Protein AF-A0A9N8K208-F1 (afdb_monomer)

Sequence (323 aa):
LNQRKMDQNTSLLEAIILPQARSLRPGKGKVTLSPGNTSQVGHSHDIFIVTLADGSKIIARQICFLDSLAGFLVELWSIPGLGCVGAETPNVPYSKWLQDMLDRAIKRCITGTGKWGTTRDYLVMRSMIGYYAYDYDYIAEYGIAHGDLHANNIMVNDLLQLTGYVSNCIPPHTFIKHRKFITTDTQDSTVVVDWDWAFEAPLPAIVQFPWFIADVPGWHNDGTSPGDSFRENRDYLVQTLRIAEMSKTGSDKLSILLASARERQIFQSAINFRDIHKEFVAGDQRFQVARKEDMRPELEAFLVKHPDLRDACEVKLIMASMQ

Solvent-accessible surface area (backbone atoms only — not comparable to full-atom values): 18473 Å² total; per-residue (Å²): 110,69,66,62,54,50,54,51,50,49,56,52,48,50,69,59,45,53,64,52,52,48,68,76,46,82,57,96,41,73,68,43,80,41,82,41,90,69,63,75,71,96,76,53,72,91,50,34,35,31,32,35,30,86,68,53,76,45,49,49,54,56,49,44,24,42,47,30,45,19,50,48,49,49,53,47,60,64,39,69,46,77,38,59,93,90,47,80,58,78,69,54,33,44,41,57,53,52,46,55,53,37,52,52,48,33,50,27,30,63,73,70,70,44,86,53,68,51,48,65,57,38,45,39,53,53,72,45,36,61,78,73,17,65,96,42,42,85,49,64,50,42,11,46,26,52,71,58,58,36,67,90,33,51,43,52,41,102,66,37,31,50,72,50,46,64,68,88,68,58,62,84,85,79,59,83,82,63,91,82,60,71,80,89,83,54,102,73,67,13,30,50,51,72,50,85,51,46,45,73,42,29,43,81,74,48,42,53,67,49,61,70,50,45,76,44,64,55,63,84,55,85,95,63,59,96,87,68,74,38,60,68,60,45,59,48,34,32,52,46,22,29,54,45,30,36,77,74,71,73,45,52,63,67,28,55,45,40,70,62,15,63,66,49,46,45,56,60,41,30,75,77,35,46,49,20,22,51,41,43,69,72,65,37,66,65,54,60,54,49,63,73,52,85,57,62,64,53,51,49,61,49,32,72,78,39,61,89,52,60,81,36,66,55,51,52,52,52,60,61,75,72,112

Struc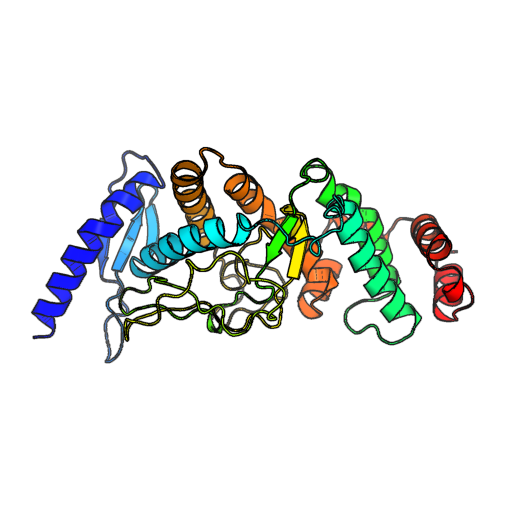ture (mmCIF, N/CA/C/O backbone):
data_AF-A0A9N8K208-F1
#
_entry.id   AF-A0A9N8K208-F1
#
loop_
_atom_site.group_PDB
_atom_site.id
_atom_site.type_symbol
_atom_site.label_atom_id
_atom_site.label_alt_id
_atom_site.label_comp_id
_atom_site.label_asym_id
_atom_site.label_entity_id
_atom_site.label_seq_id
_atom_site.pdbx_PDB_ins_code
_atom_site.Cartn_x
_atom_site.Cartn_y
_atom_site.Cartn_z
_atom_site.occupancy
_atom_site.B_iso_or_equiv
_atom_site.auth_seq_id
_atom_site.auth_comp_id
_atom_site.auth_asym_id
_atom_site.auth_atom_id
_atom_site.pdbx_PDB_model_num
ATOM 1 N N . LEU A 1 1 ? -38.326 -15.871 24.261 1.00 45.31 1 LEU A N 1
ATOM 2 C CA . LEU A 1 1 ? -36.850 -15.937 24.383 1.00 45.31 1 LEU A CA 1
ATOM 3 C C . LEU A 1 1 ? -36.148 -14.981 23.417 1.00 45.31 1 LEU A C 1
ATOM 5 O O . LEU A 1 1 ? -35.340 -14.199 23.892 1.00 45.31 1 LEU A O 1
ATOM 9 N N . ASN A 1 2 ? -36.488 -14.979 22.121 1.00 42.22 2 ASN A N 1
ATOM 10 C CA . ASN A 1 2 ? -35.841 -14.109 21.122 1.00 42.22 2 ASN A CA 1
ATOM 11 C C . ASN A 1 2 ? -35.972 -12.605 21.420 1.00 42.22 2 ASN A C 1
ATOM 13 O O . ASN A 1 2 ? -34.966 -11.915 21.373 1.00 42.22 2 ASN A O 1
ATOM 17 N N . GLN A 1 3 ? -37.148 -12.124 21.848 1.00 43.62 3 GLN A N 1
ATOM 18 C CA . GLN A 1 3 ? -37.344 -10.711 22.220 1.00 43.62 3 GLN A CA 1
ATOM 19 C C . GLN A 1 3 ? -36.413 -10.263 23.364 1.00 43.62 3 GLN A C 1
ATOM 21 O O . GLN A 1 3 ? -35.704 -9.279 23.235 1.00 43.62 3 GLN A O 1
ATOM 26 N N . ARG A 1 4 ? -36.322 -11.053 24.448 1.00 46.88 4 ARG A N 1
ATOM 27 C CA . ARG A 1 4 ? -35.423 -10.761 25.583 1.00 46.88 4 ARG A CA 1
ATOM 28 C C . ARG A 1 4 ? -33.945 -10.761 25.187 1.00 46.88 4 ARG A C 1
ATOM 30 O O . ARG A 1 4 ? -33.184 -9.976 25.737 1.00 46.88 4 ARG A O 1
ATOM 37 N N . LYS A 1 5 ? -33.542 -11.645 24.265 1.00 50.75 5 LYS A N 1
ATOM 38 C CA . LYS A 1 5 ? -32.164 -11.717 23.755 1.00 50.75 5 LYS A CA 1
ATOM 39 C C . LYS A 1 5 ? -31.841 -10.494 22.879 1.00 50.75 5 LYS A C 1
ATOM 41 O O . LYS A 1 5 ? -30.754 -9.941 22.984 1.00 50.75 5 LYS A O 1
ATOM 46 N N . MET A 1 6 ? -32.816 -10.035 22.092 1.00 49.72 6 MET A N 1
ATOM 47 C CA . MET A 1 6 ? -32.740 -8.822 21.271 1.00 49.72 6 MET A CA 1
ATOM 48 C C . MET A 1 6 ? -32.658 -7.552 22.137 1.00 49.72 6 MET A C 1
ATOM 50 O O . MET A 1 6 ? -31.786 -6.715 21.919 1.00 49.72 6 MET A O 1
ATOM 54 N N . ASP A 1 7 ? -33.487 -7.441 23.180 1.00 55.00 7 ASP A N 1
ATOM 55 C CA . ASP A 1 7 ? -33.487 -6.301 24.111 1.00 55.00 7 ASP A CA 1
ATOM 56 C C . ASP A 1 7 ? -32.173 -6.211 24.912 1.00 55.00 7 ASP A C 1
ATOM 58 O O . ASP A 1 7 ? -31.614 -5.126 25.088 1.00 55.00 7 ASP A O 1
ATOM 62 N N . GLN A 1 8 ? -31.626 -7.354 25.347 1.00 59.81 8 GLN A N 1
ATOM 63 C CA . GLN A 1 8 ? -30.320 -7.420 26.017 1.00 59.81 8 GLN A CA 1
ATOM 64 C C . GLN A 1 8 ? -29.166 -7.025 25.088 1.00 59.81 8 GLN A C 1
ATOM 66 O O . GLN A 1 8 ? -28.314 -6.231 25.485 1.00 59.81 8 GLN A O 1
ATOM 71 N N . ASN A 1 9 ? -29.156 -7.523 23.848 1.00 57.44 9 ASN A N 1
ATOM 72 C CA . ASN A 1 9 ? -28.149 -7.146 22.855 1.00 57.44 9 ASN A CA 1
ATOM 73 C C . ASN A 1 9 ? -28.234 -5.659 22.497 1.00 57.44 9 ASN A C 1
ATOM 75 O O . ASN A 1 9 ? -27.200 -5.014 22.368 1.00 57.44 9 ASN A O 1
ATOM 79 N N . THR A 1 10 ? -29.443 -5.099 22.393 1.00 61.97 10 THR A N 1
ATOM 80 C CA . THR A 1 10 ? -29.658 -3.667 22.130 1.00 61.97 10 THR A CA 1
ATOM 81 C C . THR A 1 10 ? -29.091 -2.816 23.260 1.00 61.97 10 THR A C 1
ATOM 83 O O . THR A 1 10 ? -28.320 -1.897 23.004 1.00 61.97 10 THR A O 1
ATOM 86 N N . SER A 1 11 ? -29.397 -3.158 24.515 1.00 64.94 11 SER A N 1
ATOM 87 C CA . SER A 1 11 ? -28.885 -2.426 25.678 1.00 64.94 11 SER A CA 1
ATOM 88 C C . SER A 1 11 ? -27.358 -2.505 25.798 1.00 64.94 11 SER A C 1
ATOM 90 O O . SER A 1 11 ? -26.731 -1.521 26.191 1.00 64.94 11 SER A O 1
ATOM 92 N N . LEU A 1 12 ? -26.754 -3.649 25.456 1.00 64.88 12 LEU A N 1
ATOM 93 C CA . LEU A 1 12 ? -25.299 -3.819 25.436 1.00 64.88 12 LEU A CA 1
ATOM 94 C C . LEU A 1 12 ? -24.657 -3.003 24.301 1.00 64.88 12 LEU A C 1
ATOM 96 O O . LEU A 1 12 ? -23.679 -2.291 24.528 1.00 64.88 12 LEU A O 1
ATOM 100 N N . LEU A 1 13 ? -25.235 -3.067 23.097 1.00 62.16 13 LEU A N 1
ATOM 101 C CA . LEU A 1 13 ? -24.799 -2.302 21.929 1.00 62.16 13 LEU A CA 1
ATOM 102 C C . LEU A 1 13 ? -24.894 -0.795 22.191 1.00 62.16 13 LEU A C 1
ATOM 104 O O . LEU A 1 13 ? -23.943 -0.079 21.907 1.00 62.16 13 LEU A O 1
ATOM 108 N N . GLU A 1 14 ? -25.979 -0.299 22.788 1.00 67.00 14 GLU A N 1
ATOM 109 C CA . GLU A 1 14 ? -26.115 1.116 23.155 1.00 67.00 14 GLU A CA 1
ATOM 110 C C . GLU A 1 14 ? -25.043 1.572 24.150 1.00 67.00 14 GLU A C 1
ATOM 112 O O . GLU A 1 14 ? -24.461 2.645 23.971 1.00 67.00 14 GLU A O 1
ATOM 117 N N . ALA A 1 15 ? -24.759 0.759 25.173 1.00 67.44 15 ALA A N 1
ATOM 118 C CA . ALA A 1 15 ? -23.772 1.078 26.201 1.00 67.44 15 ALA A CA 1
ATOM 119 C C . ALA A 1 15 ? -22.336 1.144 25.655 1.00 67.44 15 ALA A C 1
ATOM 121 O O . ALA A 1 15 ? -21.544 1.955 26.132 1.00 67.44 15 ALA A O 1
ATOM 122 N N . ILE A 1 16 ? -22.010 0.321 24.654 1.00 64.12 16 ILE A N 1
ATOM 123 C CA . ILE A 1 16 ? -20.683 0.282 24.024 1.00 64.12 16 ILE A CA 1
ATOM 124 C C . ILE A 1 16 ? -20.573 1.354 22.931 1.00 64.12 16 ILE A C 1
ATOM 126 O O . ILE A 1 16 ? -19.649 2.164 22.937 1.00 64.12 16 ILE A O 1
ATOM 130 N N . ILE A 1 17 ? -21.552 1.409 22.026 1.00 64.94 17 ILE A N 1
ATOM 131 C CA . ILE A 1 17 ? -21.439 2.145 20.764 1.00 64.94 17 ILE A CA 1
ATOM 132 C C . ILE A 1 17 ? -21.743 3.631 20.917 1.00 64.94 17 ILE A C 1
ATOM 134 O O . ILE A 1 17 ? -21.087 4.451 20.279 1.00 64.94 17 ILE A O 1
ATOM 138 N N . LEU A 1 18 ? -22.725 4.028 21.735 1.00 67.69 18 LEU A N 1
ATOM 139 C CA . LEU A 1 18 ? -23.103 5.444 21.825 1.00 67.69 18 LEU A CA 1
ATOM 140 C C . LEU A 1 18 ? -21.986 6.338 22.391 1.00 67.69 18 LEU A C 1
ATOM 142 O O . LEU A 1 18 ? -21.808 7.436 21.857 1.00 67.69 18 LEU A O 1
ATOM 146 N N . PRO A 1 19 ? -21.219 5.936 23.425 1.00 67.69 19 PRO A N 1
ATOM 147 C CA . PRO A 1 19 ? -20.063 6.709 23.879 1.00 67.69 19 PRO A CA 1
ATOM 148 C C . PRO A 1 19 ? -18.989 6.872 22.796 1.00 67.69 19 PRO A C 1
ATOM 150 O O . PRO A 1 19 ? -18.476 7.974 22.612 1.00 67.69 19 PRO A O 1
ATOM 153 N N . GLN A 1 20 ? -18.703 5.807 22.044 1.00 63.84 20 GLN A N 1
ATOM 154 C CA . GLN A 1 20 ? -17.689 5.795 20.985 1.00 63.84 20 GLN A CA 1
ATOM 155 C C . GLN A 1 20 ? -18.124 6.645 19.788 1.00 63.84 20 GLN A C 1
ATOM 157 O O . GLN A 1 20 ? -17.429 7.580 19.399 1.00 63.84 20 GLN A O 1
ATOM 162 N N . ALA A 1 21 ? -19.341 6.421 19.284 1.00 60.72 21 ALA A N 1
ATOM 163 C CA . ALA A 1 21 ? -19.970 7.205 18.221 1.00 60.72 21 ALA A CA 1
ATOM 164 C C . ALA A 1 21 ? -19.977 8.718 18.520 1.00 60.72 21 ALA A C 1
ATOM 166 O O . ALA A 1 21 ? -19.820 9.536 17.613 1.00 60.72 21 ALA A O 1
ATOM 167 N N . ARG A 1 22 ? -20.108 9.106 19.798 1.00 65.19 22 ARG A N 1
ATOM 168 C CA . ARG A 1 22 ? -20.015 10.507 20.244 1.00 65.19 22 ARG A CA 1
ATOM 169 C C . ARG A 1 22 ? -18.587 11.057 20.251 1.00 65.19 22 ARG A C 1
ATOM 171 O O . ARG A 1 22 ? -18.432 12.259 20.053 1.00 65.19 22 ARG A O 1
ATOM 178 N N . S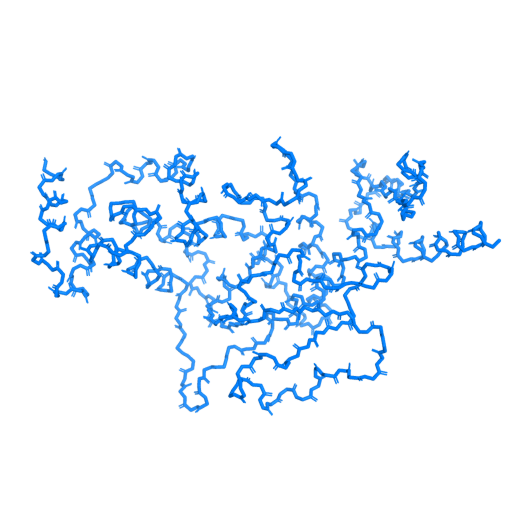ER A 1 23 ? -17.562 10.231 20.469 1.00 61.00 23 SER A N 1
ATOM 179 C CA . SER A 1 23 ? -16.166 10.692 20.466 1.00 61.00 23 SER A CA 1
ATOM 180 C C . SER A 1 23 ? -15.600 10.896 19.057 1.00 61.00 23 SER A C 1
ATOM 182 O O . SER A 1 23 ? -14.651 11.657 18.898 1.00 61.00 23 SER A O 1
ATOM 184 N N . LEU A 1 24 ? -16.165 10.240 18.036 1.00 52.94 24 LEU A N 1
ATOM 185 C CA . LEU A 1 24 ? -15.652 10.272 16.656 1.00 52.94 24 LEU A CA 1
ATOM 186 C C . LEU A 1 24 ? -15.948 11.566 15.897 1.00 52.94 24 LEU A C 1
ATOM 188 O O . LEU A 1 24 ? -15.130 12.000 15.092 1.00 52.94 24 LEU A O 1
ATOM 192 N N . ARG A 1 25 ? -17.108 12.188 16.132 1.00 56.50 25 ARG A N 1
ATOM 193 C CA . ARG A 1 25 ? -17.459 13.494 15.552 1.00 56.50 25 ARG A CA 1
ATOM 194 C C . ARG A 1 25 ? -18.109 14.369 16.621 1.00 56.50 25 ARG A C 1
ATOM 196 O O . ARG A 1 25 ? -19.336 14.358 16.744 1.00 56.50 25 ARG A O 1
ATOM 203 N N . PRO A 1 26 ? -17.318 15.114 17.417 1.00 52.06 26 PRO A N 1
ATOM 204 C CA . PRO A 1 26 ? -17.876 16.047 18.382 1.00 52.06 26 PRO A CA 1
ATOM 205 C C . PRO A 1 26 ? -18.699 17.103 17.636 1.00 52.06 26 PRO A C 1
ATOM 207 O O . PRO A 1 26 ? -18.193 17.851 16.803 1.00 52.06 26 PRO A O 1
ATOM 210 N N . GLY A 1 27 ? -19.996 17.147 17.921 1.00 56.12 27 GLY A N 1
ATOM 211 C CA . GLY A 1 27 ? -20.941 18.055 17.288 1.00 56.12 27 GLY A CA 1
ATOM 212 C C . GLY A 1 27 ? -22.168 18.25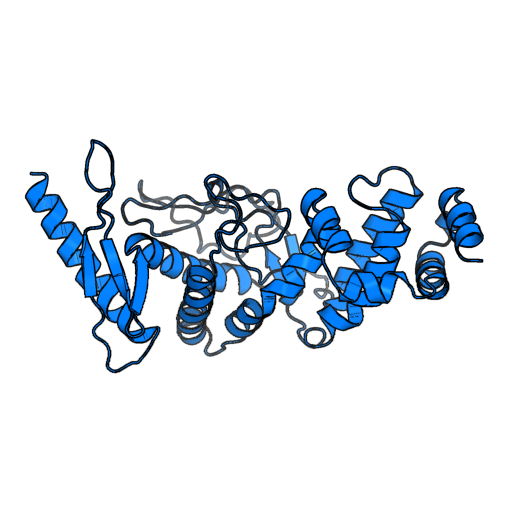6 18.168 1.00 56.12 27 GLY A C 1
ATOM 213 O O . GLY A 1 27 ? -22.403 17.507 19.112 1.00 56.12 27 GLY A O 1
ATOM 214 N N . LYS A 1 28 ? -22.970 19.281 17.863 1.00 54.03 28 LYS A N 1
ATOM 215 C CA . LYS A 1 28 ? -24.233 19.541 18.583 1.00 54.03 28 LYS A CA 1
ATOM 216 C C . LYS A 1 28 ? -25.364 18.581 18.177 1.00 54.03 28 LYS A C 1
ATOM 218 O O . LYS A 1 28 ? -26.438 18.630 18.771 1.00 54.03 28 LYS A O 1
ATOM 223 N N . GLY A 1 29 ? -25.141 17.749 17.156 1.00 57.75 29 GLY A N 1
ATOM 224 C CA . GLY A 1 29 ? -26.100 16.761 16.666 1.00 57.75 29 GLY A CA 1
ATOM 225 C C . GLY A 1 29 ? -26.261 15.570 17.612 1.00 57.75 29 GLY A C 1
ATOM 226 O O . GLY A 1 29 ? -25.349 15.203 18.352 1.00 57.75 29 GLY A O 1
ATOM 227 N N . LYS A 1 30 ? -27.445 14.952 17.596 1.00 66.25 30 LYS A N 1
ATOM 228 C CA . LYS A 1 30 ? -27.759 13.797 18.442 1.00 66.25 30 LYS A CA 1
ATOM 229 C C . LYS A 1 30 ? -27.291 12.511 17.763 1.00 66.25 30 LYS A C 1
ATOM 231 O O . LYS A 1 30 ? -27.828 12.141 16.724 1.00 66.25 30 LYS A O 1
ATOM 236 N N . VAL A 1 31 ? -26.360 11.797 18.394 1.00 59.62 31 VAL A N 1
ATOM 237 C CA . VAL A 1 31 ? -26.037 10.417 18.006 1.00 59.62 31 VAL A CA 1
ATOM 238 C C . VAL A 1 31 ? -27.203 9.508 18.395 1.00 59.62 31 VAL A C 1
ATOM 240 O O . VAL A 1 31 ? -27.634 9.526 19.553 1.00 59.62 31 VAL A O 1
ATOM 243 N N . THR A 1 32 ? -27.728 8.741 17.441 1.00 68.50 32 THR A N 1
ATOM 244 C CA . THR A 1 32 ? -28.880 7.848 17.657 1.00 68.50 32 THR A CA 1
ATOM 245 C C . THR A 1 32 ? -28.599 6.444 17.144 1.00 68.50 32 THR A C 1
ATOM 247 O O . THR A 1 32 ? -27.917 6.285 16.137 1.00 68.50 32 THR A O 1
ATOM 250 N N . LEU A 1 33 ? -29.133 5.439 17.840 1.00 64.88 33 LEU A N 1
ATOM 251 C CA . LEU A 1 33 ? -29.154 4.044 17.411 1.00 64.88 33 LEU A CA 1
ATOM 252 C C . LEU A 1 33 ? -30.583 3.708 16.969 1.00 64.88 33 LEU A C 1
ATOM 254 O O . LEU A 1 33 ? -31.538 4.050 17.663 1.00 64.88 33 LEU A O 1
ATOM 258 N N . SER A 1 34 ? -30.744 3.073 15.812 1.00 65.44 34 SER A N 1
ATOM 259 C CA . SER A 1 34 ? -32.057 2.670 15.294 1.00 65.44 34 SER A CA 1
ATOM 260 C C . SER A 1 34 ? -31.985 1.296 14.625 1.00 65.44 34 SER A C 1
ATOM 262 O O . SER A 1 34 ? -30.945 0.971 14.056 1.00 65.44 34 SER A O 1
ATOM 264 N N . PRO A 1 35 ? -33.041 0.468 14.666 1.00 56.66 35 PRO A N 1
ATOM 265 C CA . PRO A 1 35 ? -33.072 -0.786 13.916 1.00 56.66 35 PRO A CA 1
ATOM 266 C C . PRO A 1 35 ? -32.992 -0.530 12.401 1.00 56.66 35 PRO A C 1
ATOM 268 O O . PRO A 1 35 ? -33.642 0.378 11.886 1.00 56.66 35 PRO A O 1
ATOM 271 N N . GLY A 1 36 ? -32.211 -1.330 11.677 1.00 52.09 36 GLY A N 1
ATOM 272 C CA . GLY A 1 36 ? -32.145 -1.325 10.216 1.00 52.09 36 GLY A CA 1
ATOM 273 C C . GLY A 1 36 ? -33.307 -2.099 9.580 1.00 52.09 36 GLY A C 1
ATOM 274 O O . GLY A 1 36 ? -33.757 -3.118 10.105 1.00 52.09 36 GLY A O 1
ATOM 275 N N . ASN A 1 37 ? -33.780 -1.635 8.420 1.00 45.44 37 ASN A N 1
ATOM 276 C CA . ASN A 1 37 ? -34.970 -2.170 7.736 1.00 45.44 37 ASN A CA 1
ATOM 277 C C . ASN A 1 37 ? -34.813 -3.596 7.158 1.00 45.44 37 ASN A C 1
ATOM 279 O O . ASN A 1 37 ? -35.793 -4.172 6.698 1.00 45.44 37 ASN A O 1
ATOM 283 N N . THR A 1 38 ? -33.618 -4.189 7.179 1.00 46.66 38 THR A N 1
ATOM 284 C CA . THR A 1 38 ? -33.341 -5.544 6.656 1.00 46.66 38 THR A CA 1
ATOM 285 C C . THR A 1 38 ? -33.571 -6.667 7.675 1.00 46.66 38 THR A C 1
ATOM 287 O O . THR A 1 38 ? -33.243 -7.818 7.404 1.00 46.66 38 THR A O 1
ATOM 290 N N . SER A 1 39 ? -34.168 -6.369 8.833 1.00 43.19 39 SER A N 1
ATOM 291 C CA . SER A 1 39 ? -34.509 -7.359 9.869 1.00 43.19 39 SER A CA 1
ATOM 292 C C . SER A 1 39 ? -35.680 -8.287 9.507 1.00 43.19 39 SER A C 1
ATOM 294 O O . SER A 1 39 ? -36.042 -9.162 10.295 1.00 43.19 39 SER A O 1
ATOM 296 N N . GLN A 1 40 ? -36.279 -8.143 8.321 1.00 38.75 40 GLN A N 1
ATOM 297 C CA . GLN A 1 40 ? -37.372 -9.006 7.889 1.00 38.75 40 GLN A CA 1
ATOM 298 C C . GLN A 1 40 ? -36.876 -10.133 6.979 1.00 38.75 40 GLN A C 1
ATOM 300 O O . GLN A 1 40 ? -36.454 -9.906 5.851 1.00 38.75 40 GLN A O 1
ATOM 305 N N . VAL A 1 41 ? -37.028 -11.350 7.516 1.00 36.09 41 VAL A N 1
ATOM 306 C CA . VAL A 1 41 ? -36.939 -12.695 6.916 1.00 36.09 41 VAL A CA 1
ATOM 307 C C . VAL A 1 41 ? -35.736 -13.504 7.424 1.00 36.09 41 VAL A C 1
ATOM 309 O O . VAL A 1 41 ? -34.653 -13.539 6.852 1.00 36.09 41 VAL A O 1
ATOM 312 N N . GLY A 1 42 ? -35.981 -14.216 8.526 1.00 36.97 42 GLY A N 1
ATOM 313 C CA . GLY A 1 42 ? -35.410 -15.536 8.814 1.00 36.97 42 GLY A CA 1
ATOM 314 C C . GLY A 1 42 ? -33.972 -15.629 9.324 1.00 36.97 42 GLY A C 1
ATOM 315 O O . GLY A 1 42 ? -33.723 -16.499 10.151 1.00 36.97 42 GLY A O 1
ATOM 316 N N . HIS A 1 43 ? -33.043 -14.769 8.893 1.00 36.47 43 HIS A N 1
ATOM 317 C CA . HIS A 1 43 ? -31.607 -14.960 9.182 1.00 36.47 43 HIS A CA 1
ATOM 318 C C . HIS A 1 43 ? -30.787 -13.673 9.394 1.00 36.47 43 HIS A C 1
ATOM 320 O O . HIS A 1 43 ? -29.559 -13.727 9.452 1.00 36.47 43 HIS A O 1
ATOM 326 N N . SER A 1 44 ? -31.422 -12.507 9.533 1.00 39.69 44 SER A N 1
ATOM 327 C CA . SER A 1 44 ? -30.684 -11.251 9.697 1.00 39.69 44 SER A CA 1
ATOM 328 C C . SER A 1 44 ? -30.349 -10.994 11.166 1.00 39.69 44 SER A C 1
ATOM 330 O O . SER A 1 44 ? -31.218 -10.675 11.973 1.00 39.69 44 SER A O 1
ATOM 332 N N . HIS A 1 45 ? -29.073 -11.163 11.506 1.00 45.50 45 HIS A N 1
ATOM 333 C CA . HIS A 1 45 ? -28.434 -10.592 12.687 1.00 45.50 45 HIS A CA 1
ATOM 334 C C . HIS A 1 45 ? -28.925 -9.154 12.912 1.00 45.50 45 HIS A C 1
ATOM 336 O O . HIS A 1 45 ? -28.899 -8.376 11.968 1.00 45.50 45 HIS A O 1
ATOM 342 N N . ASP A 1 46 ? -29.350 -8.791 14.127 1.00 51.38 46 ASP A N 1
ATOM 343 C CA . ASP A 1 46 ? -29.867 -7.451 14.442 1.00 51.38 46 ASP A CA 1
ATOM 344 C C . ASP A 1 46 ? -28.932 -6.340 13.918 1.00 51.38 46 ASP A C 1
ATOM 346 O O . ASP A 1 46 ? -27.863 -6.082 14.487 1.00 51.38 46 ASP A O 1
ATOM 350 N N . ILE A 1 47 ? -29.307 -5.716 12.797 1.00 55.78 47 ILE A N 1
ATOM 351 C CA . ILE A 1 47 ? -28.595 -4.587 12.198 1.00 55.78 47 ILE A CA 1
ATOM 352 C C . ILE A 1 47 ? -29.118 -3.341 12.892 1.00 55.78 47 ILE A C 1
ATOM 354 O O . ILE A 1 47 ? -30.282 -2.984 12.731 1.00 55.78 47 ILE A O 1
ATOM 358 N N . PHE A 1 48 ? -28.260 -2.664 13.644 1.00 57.38 48 PHE A N 1
ATOM 359 C CA . PHE A 1 48 ? -28.556 -1.334 14.160 1.00 57.38 48 PHE A CA 1
ATOM 360 C C . PHE A 1 48 ? -27.767 -0.300 13.368 1.00 57.38 48 PHE A C 1
ATOM 362 O O . PHE A 1 48 ? -26.585 -0.488 13.092 1.00 57.38 48 PHE A O 1
ATOM 369 N N . ILE A 1 49 ? -28.424 0.791 13.004 1.00 60.62 49 ILE A N 1
ATOM 370 C CA . ILE A 1 49 ? -27.847 1.942 12.327 1.00 60.62 49 ILE A CA 1
ATOM 371 C C . ILE A 1 49 ? -27.565 3.005 13.380 1.00 60.62 49 ILE A C 1
ATOM 373 O O . ILE A 1 49 ? -28.476 3.478 14.065 1.00 60.62 49 ILE A O 1
ATOM 377 N N . VAL A 1 50 ? -26.302 3.393 13.480 1.00 63.25 50 VAL A N 1
ATOM 378 C CA . VAL A 1 50 ? -25.838 4.544 14.243 1.00 63.25 50 VAL A CA 1
ATOM 379 C C . VAL A 1 50 ? -25.837 5.744 13.317 1.00 63.25 50 VAL A C 1
ATOM 381 O O . VAL A 1 50 ? -25.116 5.759 12.326 1.00 63.25 50 VAL A O 1
ATOM 384 N N . THR A 1 51 ? -26.629 6.757 13.643 1.00 69.00 51 THR A N 1
ATOM 385 C CA . THR A 1 51 ? -26.528 8.066 12.992 1.00 69.00 51 THR A CA 1
ATOM 386 C C . THR A 1 51 ? -25.566 8.928 13.803 1.00 69.00 51 THR A C 1
ATOM 388 O O . THR A 1 51 ? -25.812 9.153 14.990 1.00 69.00 51 THR A O 1
ATOM 391 N N . LEU A 1 52 ? -24.470 9.373 13.188 1.00 68.62 52 LEU A N 1
ATOM 392 C CA . LEU A 1 52 ? -23.457 10.237 13.798 1.00 68.62 52 LEU A CA 1
ATOM 393 C C . LEU A 1 52 ? -23.937 11.698 13.866 1.00 68.62 52 LEU A C 1
ATOM 395 O O . LEU A 1 52 ? -24.962 12.070 13.294 1.00 68.62 52 LEU A O 1
ATOM 399 N N . ALA A 1 53 ? -23.200 12.546 14.590 1.00 66.56 53 ALA A N 1
ATOM 400 C CA . ALA A 1 53 ? -23.600 13.931 14.872 1.00 66.56 53 ALA A CA 1
ATOM 401 C C . ALA A 1 53 ? -23.718 14.832 13.625 1.00 66.56 53 ALA A C 1
ATOM 403 O O . ALA A 1 53 ? -24.345 15.888 13.693 1.00 66.56 53 ALA A O 1
ATOM 404 N N . ASP A 1 54 ? -23.129 14.426 12.504 1.00 64.44 54 ASP A N 1
ATOM 405 C CA . ASP A 1 54 ? -23.189 15.105 11.207 1.00 64.44 54 ASP A CA 1
ATOM 406 C C . ASP A 1 54 ? -24.234 14.506 10.246 1.00 64.44 54 ASP A C 1
ATOM 408 O O . ASP A 1 54 ? -24.365 14.969 9.116 1.00 64.44 54 ASP A O 1
ATOM 412 N N . GLY A 1 55 ? -24.982 13.489 10.687 1.00 63.16 55 GLY A N 1
ATOM 413 C CA . GLY A 1 55 ? -26.008 12.811 9.897 1.00 63.16 55 GLY A CA 1
ATOM 414 C C . GLY A 1 55 ? -25.527 11.602 9.088 1.00 63.16 55 GLY A C 1
ATOM 415 O O . GLY A 1 55 ? -26.371 10.929 8.494 1.00 63.16 55 GLY A O 1
ATOM 416 N N . SER A 1 56 ? -24.225 11.288 9.084 1.00 66.44 56 SER A N 1
ATOM 417 C CA . SER A 1 56 ? -23.705 10.049 8.479 1.00 66.44 56 SER A CA 1
ATOM 418 C C . SER A 1 56 ? -24.190 8.807 9.241 1.00 66.44 56 SER A C 1
ATOM 420 O O . SER A 1 56 ? -24.564 8.893 10.416 1.00 66.44 56 SER A O 1
ATOM 422 N N . LYS A 1 57 ? -24.256 7.652 8.566 1.00 65.31 57 LYS A N 1
ATOM 423 C CA . LYS A 1 57 ? -24.874 6.426 9.096 1.00 65.31 57 LYS A CA 1
ATOM 424 C C . LYS A 1 57 ? -23.923 5.245 8.984 1.00 65.31 57 LYS A C 1
ATOM 426 O O . LYS A 1 57 ? -23.544 4.876 7.885 1.00 65.31 57 LYS A O 1
ATOM 431 N N . ILE A 1 58 ? -23.641 4.587 10.103 1.00 63.81 58 ILE A N 1
ATOM 432 C CA . ILE A 1 58 ? -22.792 3.392 10.157 1.00 63.81 58 ILE A CA 1
ATOM 433 C C . ILE A 1 58 ? -23.508 2.258 10.885 1.00 63.81 58 ILE A C 1
ATOM 435 O O . ILE A 1 58 ? -24.326 2.493 11.776 1.00 63.81 58 ILE A O 1
ATOM 439 N N . ILE A 1 59 ? -23.232 1.009 10.518 1.00 67.56 59 ILE A N 1
ATOM 440 C CA . ILE A 1 59 ? -23.834 -0.134 11.204 1.00 67.56 59 ILE A CA 1
ATOM 441 C C . ILE A 1 59 ? -23.098 -0.360 12.531 1.00 67.56 59 ILE A C 1
ATOM 443 O O . ILE A 1 59 ? -21.887 -0.532 12.572 1.00 67.56 59 ILE A O 1
ATOM 447 N N . ALA A 1 60 ? -23.846 -0.423 13.627 1.00 62.97 60 ALA A N 1
ATOM 448 C CA . ALA A 1 60 ? -23.387 -0.688 14.991 1.00 62.97 60 ALA A CA 1
ATOM 449 C C . ALA A 1 60 ? -22.362 -1.826 15.107 1.00 62.97 60 ALA A C 1
ATOM 451 O O . ALA A 1 60 ? -21.333 -1.693 15.758 1.00 62.97 60 ALA A O 1
ATOM 452 N N . 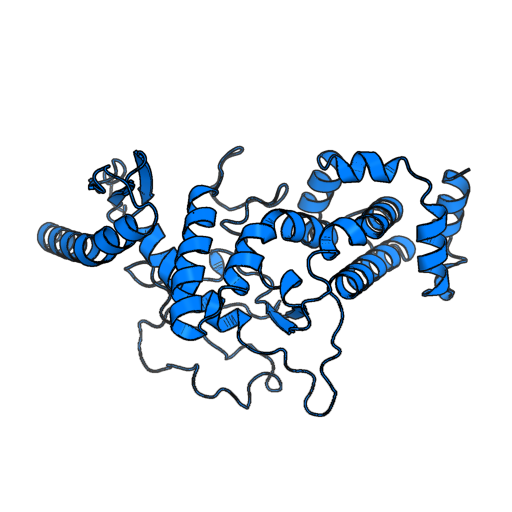ARG A 1 61 ? -22.623 -2.949 14.436 1.00 66.06 61 ARG A N 1
ATOM 453 C CA . ARG A 1 61 ? -21.718 -4.102 14.458 1.00 66.06 61 ARG A CA 1
ATOM 454 C C . ARG A 1 61 ? -20.420 -3.857 13.673 1.00 66.06 61 ARG A C 1
ATOM 456 O O . ARG A 1 61 ? -19.395 -4.431 14.019 1.00 66.06 61 ARG A O 1
ATOM 463 N N . GLN A 1 62 ? -20.438 -2.984 12.660 1.00 71.06 62 GLN A N 1
ATOM 464 C CA . GLN A 1 62 ? -19.217 -2.560 11.961 1.00 71.06 62 GLN A CA 1
ATOM 465 C C . GLN A 1 62 ? -18.320 -1.720 12.877 1.00 71.06 62 GLN A C 1
ATOM 467 O O . GLN A 1 62 ? -17.106 -1.851 12.798 1.00 71.06 62 GLN A O 1
ATOM 472 N N . ILE A 1 63 ? -18.898 -0.915 13.776 1.00 75.88 63 ILE A N 1
ATOM 473 C CA . ILE A 1 63 ? -18.136 -0.157 14.782 1.00 75.88 63 ILE A CA 1
ATOM 474 C C . ILE A 1 63 ? -17.359 -1.100 15.703 1.00 75.88 63 ILE A C 1
ATOM 476 O O . ILE A 1 63 ? -16.141 -0.978 15.805 1.00 75.88 63 ILE A O 1
ATOM 480 N N . CYS A 1 64 ? -18.036 -2.076 16.319 1.00 76.12 64 CYS A N 1
ATOM 481 C CA . CYS A 1 64 ? -17.381 -3.018 17.232 1.00 76.12 64 CYS A CA 1
ATOM 482 C C . CYS A 1 64 ? -16.220 -3.758 16.555 1.00 76.12 64 CYS A C 1
ATOM 484 O O . CYS A 1 64 ? -15.155 -3.933 17.153 1.00 76.12 64 CYS A O 1
ATOM 486 N N . PHE A 1 65 ? -16.412 -4.138 15.291 1.00 82.25 65 PHE A N 1
ATOM 487 C CA . PHE A 1 65 ? -15.363 -4.733 14.482 1.00 82.25 65 PHE A CA 1
ATOM 488 C C . PHE A 1 65 ? -14.185 -3.779 14.265 1.00 82.25 65 PHE A C 1
ATOM 490 O O . PHE A 1 65 ? -13.060 -4.120 14.627 1.00 82.25 65 PHE A O 1
ATOM 497 N N . LEU A 1 66 ? -14.431 -2.581 13.725 1.00 87.44 66 LEU A N 1
ATOM 498 C CA . LEU A 1 66 ? -13.380 -1.606 13.417 1.00 87.44 66 LEU A CA 1
ATOM 499 C C . LEU A 1 66 ? -12.593 -1.181 14.662 1.00 87.44 66 LEU A C 1
ATOM 501 O O . LEU A 1 66 ? -11.388 -0.966 14.562 1.00 87.44 66 LEU A O 1
ATOM 505 N N . ASP A 1 67 ? -13.230 -1.118 15.830 1.00 86.69 67 ASP A N 1
ATOM 506 C CA . ASP A 1 67 ? -12.543 -0.826 17.088 1.00 86.69 67 ASP A CA 1
ATOM 507 C C . ASP A 1 67 ? -11.571 -1.936 17.491 1.00 86.69 67 ASP A C 1
ATOM 509 O O . ASP A 1 67 ? -10.408 -1.678 17.807 1.00 86.69 67 ASP A O 1
ATOM 513 N N . SER A 1 68 ? -12.034 -3.188 17.458 1.00 85.00 68 SER A N 1
ATOM 514 C CA . SER A 1 68 ? -11.180 -4.338 17.772 1.00 85.00 68 SER A CA 1
ATOM 515 C C . SER A 1 68 ? -10.051 -4.510 16.749 1.00 85.00 68 SER A C 1
ATOM 517 O O . SER A 1 68 ? -8.907 -4.784 17.116 1.00 85.00 68 SER A O 1
ATOM 519 N N . LEU A 1 69 ? -10.344 -4.244 15.474 1.00 89.50 69 LEU A N 1
ATOM 520 C CA . LEU A 1 69 ? -9.372 -4.234 14.391 1.00 89.50 69 LEU A CA 1
ATOM 521 C C . LEU A 1 69 ? -8.322 -3.138 14.589 1.00 89.50 69 LEU A C 1
ATOM 523 O O . LEU A 1 69 ? -7.140 -3.397 14.396 1.00 89.50 69 LEU A O 1
ATOM 527 N N . ALA A 1 70 ? -8.721 -1.935 15.006 1.00 92.12 70 ALA A N 1
ATOM 528 C CA . ALA A 1 70 ? -7.791 -0.852 15.305 1.00 92.12 70 ALA A CA 1
ATOM 529 C C . ALA A 1 70 ? -6.782 -1.262 16.388 1.00 92.12 70 ALA A C 1
ATOM 531 O O . ALA A 1 70 ? -5.578 -1.084 16.202 1.00 92.12 70 ALA A O 1
ATOM 532 N N . GLY A 1 71 ? -7.257 -1.866 17.483 1.00 89.38 71 GLY A N 1
ATOM 533 C CA . GLY A 1 71 ? -6.389 -2.387 18.543 1.00 89.38 71 GLY A CA 1
ATOM 534 C C . GLY A 1 71 ? -5.396 -3.433 18.028 1.00 89.38 71 GLY A C 1
ATOM 535 O O . GLY A 1 71 ? -4.201 -3.349 18.317 1.00 89.38 71 GLY A O 1
ATOM 536 N N . PHE A 1 72 ? -5.874 -4.365 17.200 1.00 88.56 72 PHE A N 1
ATOM 537 C CA . PHE A 1 72 ? -5.031 -5.370 16.555 1.00 88.56 72 PHE A CA 1
ATOM 538 C C . PHE A 1 72 ? -3.983 -4.765 15.614 1.00 88.56 72 PHE A C 1
ATOM 540 O O . PHE A 1 72 ? -2.823 -5.158 15.665 1.00 88.56 72 PHE A O 1
ATOM 547 N N . LEU A 1 73 ? -4.351 -3.798 14.773 1.00 92.69 73 LEU A N 1
ATOM 548 C CA . LEU A 1 73 ? -3.421 -3.181 13.823 1.00 92.69 73 LEU A CA 1
ATOM 549 C C . LEU A 1 73 ? -2.323 -2.381 14.533 1.00 92.69 73 LEU A C 1
ATOM 551 O O . LEU A 1 73 ? -1.164 -2.455 14.129 1.00 92.69 73 LEU A O 1
ATOM 555 N N . VAL A 1 74 ? -2.654 -1.679 15.627 1.00 91.56 74 VAL A N 1
ATOM 556 C CA . VAL A 1 74 ? -1.641 -1.038 16.486 1.00 91.56 74 VAL A CA 1
ATOM 557 C C . VAL A 1 74 ? -0.674 -2.082 17.029 1.00 91.56 74 VAL A C 1
ATOM 559 O O . VAL A 1 74 ? 0.530 -1.843 17.055 1.00 91.56 74 VAL A O 1
ATOM 562 N N . GLU A 1 75 ? -1.173 -3.241 17.458 1.00 88.12 75 GLU A N 1
ATOM 563 C CA . GLU A 1 75 ? -0.326 -4.343 17.911 1.00 88.12 75 GLU A CA 1
ATOM 564 C C . GLU A 1 75 ? 0.581 -4.876 16.820 1.00 88.12 75 GLU A C 1
ATOM 566 O O . GLU A 1 75 ? 1.793 -4.913 17.022 1.00 88.12 75 GLU A O 1
ATOM 571 N N . LEU A 1 76 ? 0.005 -5.228 15.675 1.00 88.31 76 LEU A N 1
ATOM 572 C CA . LEU A 1 76 ? 0.722 -5.797 14.547 1.00 88.31 76 LEU A CA 1
ATOM 573 C C . LEU A 1 76 ? 1.849 -4.872 14.072 1.00 88.31 76 LEU A C 1
ATOM 575 O O . LEU A 1 76 ? 3.001 -5.288 13.982 1.00 88.31 76 LEU A O 1
ATOM 579 N N . TRP A 1 77 ? 1.537 -3.602 13.817 1.00 91.38 77 TRP A N 1
ATOM 580 C CA . TRP A 1 77 ? 2.503 -2.650 13.265 1.00 91.38 77 TRP A CA 1
ATOM 581 C C . TRP A 1 77 ? 3.493 -2.097 14.293 1.00 91.38 77 TRP A C 1
ATOM 583 O O . TRP A 1 77 ? 4.483 -1.482 13.905 1.00 91.38 77 TRP A O 1
ATOM 593 N N . SER A 1 78 ? 3.263 -2.330 15.590 1.00 87.81 78 SER A N 1
ATOM 594 C CA . SER A 1 78 ? 4.239 -2.017 16.643 1.00 87.81 78 SER A CA 1
ATOM 595 C C . SER A 1 78 ? 5.247 -3.143 16.880 1.00 87.81 78 SER A C 1
ATOM 597 O O . SER A 1 78 ? 6.175 -2.958 17.668 1.00 87.81 78 SER A O 1
ATOM 599 N N . ILE A 1 79 ? 5.079 -4.313 16.248 1.00 83.75 79 ILE A N 1
ATOM 600 C CA . ILE A 1 79 ? 6.076 -5.386 16.313 1.00 83.75 79 ILE A CA 1
ATOM 601 C C . ILE A 1 79 ? 7.292 -4.930 15.495 1.00 83.75 79 ILE A C 1
ATOM 603 O O . ILE A 1 79 ? 7.165 -4.750 14.280 1.00 83.75 79 ILE A O 1
ATOM 607 N N . PRO A 1 80 ? 8.466 -4.734 16.124 1.00 75.88 80 PRO A N 1
ATOM 608 C CA . PRO A 1 80 ? 9.662 -4.355 15.388 1.00 75.88 80 PRO A CA 1
ATOM 609 C C . PRO A 1 80 ? 10.042 -5.474 14.415 1.00 75.88 80 PRO A C 1
ATOM 611 O O . PRO A 1 80 ? 9.975 -6.653 14.772 1.00 75.88 80 PRO A O 1
ATOM 614 N N . GLY A 1 81 ? 10.453 -5.104 13.199 1.00 64.31 81 GLY A N 1
ATOM 615 C CA . GLY A 1 81 ? 10.964 -6.058 12.214 1.00 64.31 81 GLY A CA 1
ATOM 616 C C . GLY A 1 81 ? 12.114 -6.877 12.801 1.00 64.31 81 GLY A C 1
ATOM 617 O O . GLY A 1 81 ? 13.019 -6.333 13.444 1.00 64.31 81 GLY A O 1
ATOM 618 N N . LEU A 1 82 ? 12.071 -8.194 12.616 1.00 57.22 82 LEU A N 1
ATOM 619 C CA . LEU A 1 82 ? 13.102 -9.094 13.102 1.00 57.22 82 LEU A CA 1
ATOM 620 C C . LEU A 1 82 ? 14.221 -9.111 12.073 1.00 57.22 82 LEU A C 1
ATOM 622 O O . LEU A 1 82 ? 14.399 -10.078 11.335 1.00 57.22 82 LEU A O 1
ATOM 626 N N . GLY A 1 83 ? 15.042 -8.058 12.074 1.00 51.16 83 GLY A N 1
ATOM 627 C CA . GLY A 1 83 ? 16.380 -8.179 11.502 1.00 51.16 83 GLY A CA 1
ATOM 628 C C . GLY A 1 83 ? 16.985 -9.447 12.071 1.00 51.16 83 GLY A C 1
ATOM 629 O O . GLY A 1 83 ? 17.023 -9.606 13.295 1.00 51.16 83 GLY A O 1
ATOM 630 N N . CYS A 1 84 ? 17.313 -10.396 11.188 1.00 38.06 84 CYS A N 1
ATOM 631 C CA . CYS A 1 84 ? 17.806 -11.708 11.576 1.00 38.06 84 CYS A CA 1
ATOM 632 C C . CYS A 1 84 ? 18.792 -11.535 12.729 1.00 38.06 84 CYS A C 1
ATOM 634 O O . CYS A 1 84 ? 19.757 -10.787 12.594 1.00 38.06 84 CYS A O 1
ATOM 636 N N . VAL A 1 85 ? 18.498 -12.162 13.871 1.00 36.25 85 VAL A N 1
ATOM 637 C CA . VAL A 1 85 ? 19.242 -12.011 15.127 1.00 36.25 85 VAL A CA 1
ATOM 638 C C . VAL A 1 85 ? 20.751 -11.996 14.847 1.00 36.25 85 VAL A C 1
ATOM 640 O O . VAL A 1 85 ? 21.322 -13.026 14.500 1.00 36.25 85 VAL A O 1
ATOM 643 N N . GLY A 1 86 ? 21.379 -10.821 14.974 1.00 41.03 86 GLY A N 1
ATOM 644 C CA . GLY A 1 86 ? 22.815 -10.613 14.736 1.00 41.03 86 GLY A CA 1
ATOM 645 C C . GLY A 1 86 ? 23.188 -9.741 13.529 1.00 41.03 86 GLY A C 1
ATOM 646 O O . GLY A 1 86 ? 24.347 -9.349 13.431 1.00 41.03 86 GLY A O 1
ATOM 647 N N . ALA A 1 87 ? 22.245 -9.391 12.653 1.00 43.16 87 ALA A N 1
ATOM 648 C CA . ALA A 1 87 ? 22.426 -8.375 11.620 1.00 43.16 87 ALA A CA 1
ATOM 649 C C . ALA A 1 87 ? 21.663 -7.108 12.023 1.00 43.16 87 ALA A C 1
ATOM 651 O O . ALA A 1 87 ? 20.499 -7.188 12.418 1.00 43.16 87 ALA A O 1
ATOM 652 N N . GLU A 1 88 ? 22.309 -5.942 11.944 1.00 49.50 88 GLU A N 1
ATOM 653 C CA . GLU A 1 88 ? 21.611 -4.655 11.996 1.00 49.50 88 GLU A CA 1
ATOM 654 C C . GLU A 1 88 ? 20.442 -4.730 11.005 1.00 49.50 88 GLU A C 1
ATOM 656 O O . GLU A 1 88 ? 20.669 -5.010 9.827 1.00 49.50 88 GLU A O 1
ATOM 661 N N . THR A 1 89 ? 19.194 -4.561 11.468 1.00 52.97 89 THR A N 1
ATOM 662 C CA . THR A 1 89 ? 18.048 -4.398 10.560 1.00 52.97 89 THR A CA 1
ATOM 663 C C . THR A 1 89 ? 18.446 -3.317 9.571 1.00 52.97 89 THR A C 1
ATOM 665 O O . THR A 1 89 ? 18.695 -2.190 10.018 1.00 52.97 89 THR A O 1
ATOM 668 N N . PRO A 1 90 ? 18.568 -3.621 8.270 1.00 58.16 90 PRO A N 1
ATOM 669 C CA . PRO A 1 90 ? 18.947 -2.599 7.327 1.00 58.16 90 PRO A CA 1
ATOM 670 C C . PRO A 1 90 ? 17.838 -1.552 7.367 1.00 58.16 90 PRO A C 1
ATOM 672 O O . PRO A 1 90 ? 16.676 -1.842 7.089 1.00 58.16 90 PRO A O 1
ATOM 675 N N . ASN A 1 91 ? 18.209 -0.350 7.796 1.00 71.56 91 ASN A N 1
ATOM 676 C CA . ASN A 1 91 ? 17.356 0.823 7.783 1.00 71.56 91 ASN A CA 1
ATOM 677 C C . ASN A 1 91 ? 17.186 1.234 6.315 1.00 71.56 91 ASN A C 1
ATOM 679 O O . ASN A 1 91 ? 17.908 2.093 5.808 1.00 71.56 91 ASN A O 1
ATOM 683 N N . VAL A 1 92 ? 16.353 0.485 5.589 1.00 86.44 92 VAL A N 1
ATOM 684 C CA . VAL A 1 92 ? 16.104 0.693 4.164 1.00 86.44 92 VAL A CA 1
ATOM 685 C C . VAL A 1 92 ? 15.027 1.768 4.038 1.00 86.44 92 VAL A C 1
ATOM 687 O O . VAL A 1 92 ? 13.904 1.532 4.484 1.00 86.44 92 VAL A O 1
ATOM 690 N N . PRO A 1 93 ? 15.322 2.917 3.405 1.00 93.25 93 PRO A N 1
ATOM 691 C CA . PRO A 1 93 ? 14.307 3.925 3.131 1.00 93.25 93 PRO A CA 1
ATOM 692 C C . PRO A 1 93 ? 13.160 3.350 2.297 1.00 93.25 93 PRO A C 1
ATOM 694 O O . PRO A 1 93 ? 13.352 2.440 1.481 1.00 93.25 93 PRO A O 1
ATOM 697 N N . TYR A 1 94 ? 11.964 3.908 2.456 1.00 96.00 94 TYR A N 1
ATOM 698 C CA . TYR A 1 94 ? 10.786 3.445 1.732 1.00 96.00 94 TYR A CA 1
ATOM 699 C C . TYR A 1 94 ? 10.961 3.535 0.205 1.00 96.00 94 TYR A C 1
ATOM 701 O O . TYR A 1 94 ? 10.610 2.594 -0.513 1.00 96.00 94 TYR A O 1
ATOM 709 N N . SER A 1 95 ? 11.603 4.592 -0.298 1.00 96.94 95 SER A N 1
ATOM 710 C CA . SER A 1 95 ? 11.967 4.747 -1.712 1.00 96.94 95 SER A CA 1
ATOM 711 C C . SER A 1 95 ? 12.837 3.603 -2.219 1.00 96.94 95 SER A C 1
ATOM 713 O O . SER A 1 95 ? 12.590 3.048 -3.291 1.00 96.94 95 SER A O 1
ATOM 715 N N . LYS A 1 96 ? 13.833 3.201 -1.427 1.00 95.81 96 LYS A N 1
ATOM 716 C CA . LYS A 1 96 ? 14.748 2.116 -1.768 1.00 95.81 96 LYS A CA 1
ATOM 717 C C . LYS A 1 96 ? 14.022 0.772 -1.808 1.00 95.81 96 LYS A C 1
ATOM 719 O O . LYS A 1 96 ? 14.261 -0.023 -2.718 1.00 95.81 96 LYS A O 1
ATOM 724 N N . TRP A 1 97 ? 13.101 0.542 -0.875 1.00 95.75 97 TRP A N 1
ATOM 725 C CA . TRP A 1 97 ? 12.257 -0.650 -0.870 1.00 95.75 97 TRP A CA 1
ATOM 726 C C . TRP A 1 97 ? 11.339 -0.715 -2.104 1.00 95.75 97 TRP A C 1
ATOM 728 O O . TRP A 1 97 ? 11.301 -1.746 -2.783 1.00 95.75 97 TRP A O 1
ATOM 738 N N . LEU A 1 98 ? 10.677 0.395 -2.464 1.00 97.56 98 LEU A N 1
ATOM 739 C CA . LEU A 1 98 ? 9.874 0.503 -3.691 1.00 97.56 98 LEU A CA 1
ATOM 740 C C . LEU A 1 98 ? 10.716 0.274 -4.950 1.00 97.56 98 LEU A C 1
ATOM 742 O O . LEU A 1 98 ? 10.298 -0.454 -5.853 1.00 97.56 98 LEU A O 1
ATOM 746 N N . GLN A 1 99 ? 11.920 0.847 -4.996 1.00 97.50 99 GLN A N 1
ATOM 747 C CA . GLN A 1 99 ? 12.851 0.650 -6.101 1.00 97.50 99 GLN A CA 1
ATOM 748 C C . GLN A 1 99 ? 13.197 -0.829 -6.265 1.00 97.50 99 GLN A C 1
ATOM 750 O O . GLN A 1 99 ? 13.137 -1.352 -7.372 1.00 97.50 99 GLN A O 1
ATOM 755 N N . ASP A 1 100 ? 13.509 -1.535 -5.177 1.00 96.12 100 ASP A N 1
ATOM 756 C CA . ASP A 1 100 ? 13.841 -2.955 -5.252 1.00 96.12 100 ASP A CA 1
ATOM 757 C C . ASP A 1 100 ? 12.630 -3.813 -5.673 1.00 96.12 100 ASP A C 1
ATOM 759 O O . ASP A 1 100 ? 12.805 -4.822 -6.361 1.00 96.12 100 ASP A O 1
ATOM 763 N N . MET A 1 101 ? 11.396 -3.427 -5.322 1.00 95.75 101 MET A N 1
ATOM 764 C CA . MET A 1 101 ? 10.185 -4.078 -5.842 1.00 95.75 101 MET A CA 1
ATOM 765 C C . MET A 1 101 ? 10.007 -3.882 -7.348 1.00 95.75 101 MET A C 1
ATOM 767 O O . MET A 1 101 ? 9.731 -4.849 -8.064 1.00 95.75 101 MET A O 1
ATOM 771 N N . LEU A 1 102 ? 10.166 -2.648 -7.823 1.00 97.81 102 LEU A N 1
ATOM 772 C CA . LEU A 1 102 ? 10.026 -2.304 -9.235 1.00 97.81 102 LEU A CA 1
ATOM 773 C C . LEU A 1 102 ? 11.148 -2.915 -10.072 1.00 97.81 102 LEU A C 1
ATOM 775 O O . LEU A 1 102 ? 10.865 -3.518 -11.102 1.00 97.81 102 LEU A O 1
ATOM 779 N N . ASP A 1 103 ? 12.392 -2.889 -9.592 1.00 97.62 103 ASP A N 1
ATOM 780 C CA . ASP A 1 103 ? 13.526 -3.543 -10.248 1.00 97.62 103 ASP A CA 1
ATOM 781 C C . ASP A 1 103 ? 13.263 -5.057 -10.416 1.00 97.62 103 ASP A C 1
ATOM 783 O O . ASP A 1 103 ? 13.532 -5.632 -11.475 1.00 97.62 103 ASP A O 1
ATOM 787 N N . ARG A 1 104 ? 12.653 -5.719 -9.415 1.00 96.25 104 ARG A N 1
ATOM 788 C CA . ARG A 1 104 ? 12.215 -7.124 -9.545 1.00 96.25 104 ARG A CA 1
ATOM 789 C C . ARG A 1 104 ? 11.138 -7.298 -10.619 1.00 96.25 104 ARG A C 1
ATOM 791 O O . ARG A 1 104 ? 11.179 -8.291 -11.346 1.00 96.25 104 ARG A O 1
ATOM 798 N N . ALA A 1 105 ? 10.181 -6.379 -10.723 1.00 96.50 105 ALA A N 1
ATOM 799 C CA . ALA A 1 105 ? 9.138 -6.427 -11.747 1.00 96.50 105 ALA A CA 1
ATOM 800 C C . ALA A 1 105 ? 9.710 -6.223 -13.162 1.00 96.50 105 ALA A C 1
ATOM 802 O O . ALA A 1 105 ? 9.440 -7.039 -14.044 1.00 96.50 105 ALA A O 1
ATOM 803 N N . ILE A 1 106 ? 10.584 -5.228 -13.344 1.00 97.31 106 ILE A N 1
ATOM 804 C CA . ILE A 1 106 ? 11.308 -4.947 -14.595 1.00 97.31 106 ILE A CA 1
ATOM 805 C C . ILE A 1 106 ? 12.116 -6.175 -15.026 1.00 97.31 106 ILE A C 1
ATOM 807 O O . ILE A 1 106 ? 11.994 -6.629 -16.164 1.00 97.31 106 ILE A O 1
ATOM 811 N N . LYS A 1 107 ? 12.886 -6.777 -14.108 1.00 96.69 107 LYS A N 1
ATOM 812 C CA . LYS A 1 107 ? 13.652 -7.999 -14.392 1.00 96.69 107 LYS A CA 1
ATOM 813 C C . LYS A 1 107 ? 12.749 -9.135 -14.877 1.00 96.69 107 LYS A C 1
ATOM 815 O O . LYS A 1 107 ? 13.075 -9.805 -15.859 1.00 96.69 107 LYS A O 1
ATOM 820 N N . ARG A 1 108 ? 11.602 -9.358 -14.226 1.00 95.38 108 ARG A N 1
ATOM 821 C CA . ARG A 1 108 ? 10.641 -10.377 -14.677 1.00 95.38 108 ARG A CA 1
ATOM 822 C C . ARG A 1 108 ? 10.145 -10.096 -16.095 1.00 95.38 108 ARG A C 1
ATOM 824 O O . ARG A 1 108 ? 10.132 -11.017 -16.902 1.00 95.38 108 ARG A O 1
ATOM 831 N N . CYS A 1 109 ? 9.800 -8.852 -16.425 1.00 94.88 109 CYS A N 1
ATOM 832 C CA . CYS A 1 109 ? 9.393 -8.479 -17.784 1.00 94.88 109 CYS A CA 1
ATOM 833 C C . CYS A 1 109 ? 10.493 -8.757 -18.819 1.00 94.88 109 CYS A C 1
ATOM 835 O O . CYS A 1 109 ? 10.235 -9.467 -19.785 1.00 94.88 109 CYS A O 1
ATOM 837 N N . ILE A 1 110 ? 11.729 -8.309 -18.572 1.00 95.00 110 ILE A N 1
ATOM 838 C CA . ILE A 1 110 ? 12.861 -8.501 -19.500 1.00 95.00 110 ILE A CA 1
ATOM 839 C C . ILE A 1 110 ? 13.163 -9.986 -19.744 1.00 95.00 110 ILE A C 1
ATOM 841 O O . ILE A 1 110 ? 13.479 -10.391 -20.859 1.00 95.00 110 ILE A O 1
ATOM 845 N N . THR A 1 111 ? 13.049 -10.808 -18.701 1.00 93.50 111 THR A N 1
ATOM 846 C CA . THR A 1 111 ? 13.264 -12.265 -18.772 1.00 93.50 111 THR A CA 1
ATOM 847 C C . THR A 1 111 ? 12.057 -13.050 -19.299 1.00 93.50 111 THR A C 1
ATOM 849 O O . THR A 1 111 ? 12.120 -14.275 -19.370 1.00 93.50 111 THR A O 1
ATOM 852 N N . GLY A 1 112 ? 10.948 -12.385 -19.646 1.00 90.19 112 GLY A N 1
ATOM 853 C CA . GLY A 1 112 ? 9.733 -13.038 -20.146 1.00 90.19 112 GLY A CA 1
ATOM 854 C C . GLY A 1 112 ? 8.896 -13.750 -19.075 1.00 90.19 112 GLY A C 1
ATOM 855 O O . GLY A 1 112 ? 8.004 -14.525 -19.403 1.00 90.19 112 GLY A O 1
ATOM 856 N N . THR A 1 113 ? 9.160 -13.496 -17.791 1.00 88.62 113 THR A N 1
ATOM 857 C CA . THR A 1 113 ? 8.410 -14.060 -16.650 1.00 88.62 113 THR A CA 1
ATOM 858 C C . THR A 1 113 ? 7.442 -13.062 -16.000 1.00 88.62 113 THR A C 1
ATOM 860 O O . THR A 1 113 ? 6.760 -13.387 -15.025 1.00 88.62 113 THR A O 1
ATOM 863 N N . GLY A 1 114 ? 7.370 -11.834 -16.522 1.00 83.69 114 GLY A N 1
ATOM 864 C CA . GLY A 1 114 ? 6.432 -10.799 -16.089 1.00 83.69 114 GLY A CA 1
ATOM 865 C C . GLY A 1 114 ? 4.990 -11.153 -16.457 1.00 83.69 114 GLY A C 1
ATOM 866 O O . GLY A 1 114 ? 4.729 -11.650 -17.548 1.00 83.69 114 GLY A O 1
ATOM 867 N N . LYS A 1 115 ? 4.046 -10.908 -15.538 1.00 81.44 115 LYS A N 1
ATOM 868 C CA . LYS A 1 115 ? 2.630 -11.297 -15.707 1.00 81.44 115 LYS A CA 1
ATOM 869 C C . LYS A 1 115 ? 1.632 -10.139 -15.706 1.00 81.44 115 LYS A C 1
ATOM 871 O O . LYS A 1 115 ? 0.478 -10.353 -16.070 1.00 81.44 115 LYS A O 1
ATOM 876 N N . TRP A 1 116 ? 2.022 -8.961 -15.225 1.00 88.94 116 TRP A N 1
ATOM 877 C CA . TRP A 1 116 ? 1.057 -7.929 -14.824 1.00 88.94 116 TRP A CA 1
ATOM 878 C C . TRP A 1 116 ? 1.166 -6.641 -15.641 1.00 88.94 116 TRP A C 1
ATOM 880 O O . TRP A 1 116 ? 0.134 -6.130 -16.066 1.00 88.94 116 TRP A O 1
ATOM 890 N N . GLY A 1 117 ? 2.387 -6.171 -15.898 1.00 92.00 117 GLY A N 1
ATOM 891 C CA . GLY A 1 117 ? 2.676 -4.959 -16.664 1.00 92.00 117 GLY A CA 1
ATOM 892 C C . GLY A 1 117 ? 3.794 -5.145 -17.684 1.00 92.00 117 GLY A C 1
ATOM 893 O O . GLY A 1 117 ? 4.349 -6.240 -17.827 1.00 92.00 117 GLY A O 1
ATOM 894 N N . THR A 1 118 ? 4.141 -4.063 -18.382 1.00 94.12 118 THR A N 1
ATOM 895 C CA . THR A 1 118 ? 5.274 -4.038 -19.317 1.00 94.12 118 THR A CA 1
ATOM 896 C C . THR A 1 118 ? 6.534 -3.467 -18.670 1.00 94.12 118 THR A C 1
ATOM 898 O O . THR A 1 118 ? 6.474 -2.739 -17.678 1.00 94.12 118 THR A O 1
ATOM 901 N N . THR A 1 119 ? 7.697 -3.742 -19.268 1.00 95.44 119 THR A N 1
ATOM 902 C CA . THR A 1 119 ? 8.972 -3.136 -18.855 1.00 95.44 119 THR A CA 1
ATOM 903 C C . THR A 1 119 ? 8.874 -1.606 -18.821 1.00 95.44 119 THR A C 1
ATOM 905 O O . THR A 1 119 ? 9.345 -0.976 -17.878 1.00 95.44 119 THR A O 1
ATOM 908 N N . ARG A 1 120 ? 8.207 -1.003 -19.817 1.00 95.00 120 ARG A N 1
ATOM 909 C CA . ARG A 1 120 ? 8.016 0.449 -19.899 1.00 95.00 120 ARG A CA 1
ATOM 910 C C . ARG A 1 120 ? 7.133 0.979 -18.773 1.00 95.00 120 ARG A C 1
ATOM 912 O O . ARG A 1 120 ? 7.486 1.997 -18.191 1.00 95.00 120 ARG A O 1
ATOM 919 N N . ASP A 1 121 ? 6.032 0.304 -18.447 1.00 96.56 121 ASP A N 1
ATOM 920 C CA . ASP A 1 121 ? 5.142 0.754 -17.367 1.00 96.56 121 ASP A CA 1
ATOM 921 C C . ASP A 1 121 ? 5.882 0.779 -16.027 1.00 96.56 121 ASP A C 1
ATOM 923 O O . ASP A 1 121 ? 5.797 1.757 -15.288 1.00 96.56 121 ASP A O 1
ATOM 927 N N . TYR A 1 122 ? 6.686 -0.247 -15.740 1.00 97.81 122 TYR A N 1
ATOM 928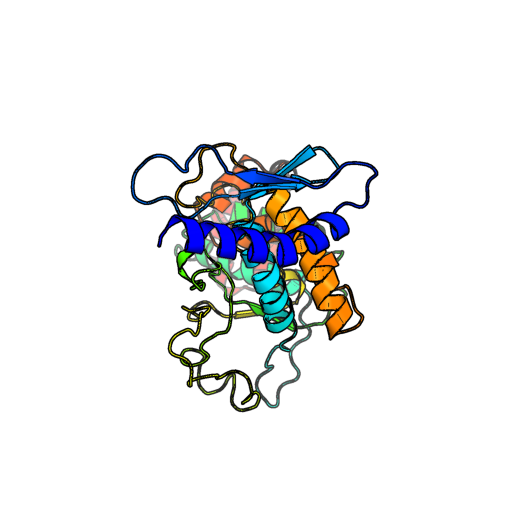 C CA . TYR A 1 122 ? 7.460 -0.284 -14.501 1.00 97.81 122 TYR A CA 1
ATOM 929 C C . TYR A 1 122 ? 8.612 0.725 -14.461 1.00 97.81 122 TYR A C 1
ATOM 931 O O . TYR A 1 122 ? 8.914 1.222 -13.381 1.00 97.81 122 TYR A O 1
ATOM 939 N N . LEU A 1 123 ? 9.222 1.077 -15.600 1.00 97.69 123 LEU A N 1
ATOM 940 C CA . LEU A 1 123 ? 10.185 2.187 -15.666 1.00 97.69 123 LEU A CA 1
ATOM 941 C C . LEU A 1 123 ? 9.518 3.533 -15.354 1.00 97.69 123 LEU A C 1
ATOM 943 O O . LEU A 1 123 ? 10.072 4.322 -14.595 1.00 97.69 123 LEU A O 1
ATOM 947 N N . VAL A 1 124 ? 8.305 3.761 -15.865 1.00 97.88 124 VAL A N 1
ATOM 948 C CA . VAL A 1 124 ? 7.515 4.957 -15.528 1.00 97.88 124 VAL A CA 1
ATOM 949 C C . VAL A 1 124 ? 7.162 4.964 -14.042 1.00 97.88 124 VAL A C 1
ATOM 951 O O . VAL A 1 124 ? 7.366 5.960 -13.364 1.00 97.88 124 VAL A O 1
ATOM 954 N N . MET A 1 125 ? 6.694 3.844 -13.485 1.00 98.31 125 MET A N 1
ATOM 955 C CA . MET A 1 125 ? 6.448 3.757 -12.041 1.00 98.31 125 MET A CA 1
ATOM 956 C C . MET A 1 125 ? 7.725 4.014 -11.225 1.00 98.31 125 MET A C 1
ATOM 958 O O . MET A 1 125 ? 7.662 4.638 -10.170 1.00 98.31 125 MET A O 1
ATOM 962 N N . ARG A 1 126 ? 8.891 3.572 -11.711 1.00 98.00 126 ARG A N 1
ATOM 963 C CA . ARG A 1 126 ? 10.188 3.785 -11.055 1.00 98.00 126 ARG A CA 1
ATOM 964 C C . ARG A 1 126 ? 10.573 5.262 -10.978 1.00 98.00 126 ARG A C 1
ATOM 966 O O . ARG A 1 126 ? 10.994 5.689 -9.906 1.00 98.00 126 ARG A O 1
ATOM 973 N N . SER A 1 127 ? 10.339 6.058 -12.026 1.00 97.75 127 SER A N 1
ATOM 974 C CA . SER A 1 127 ? 10.577 7.512 -11.962 1.00 97.75 127 SER A CA 1
ATOM 975 C C . SER A 1 127 ? 9.651 8.223 -10.967 1.00 97.75 127 SER A C 1
ATOM 977 O O . SER A 1 127 ? 10.003 9.258 -10.405 1.00 97.75 127 SER A O 1
ATOM 979 N N . MET A 1 128 ? 8.480 7.644 -10.685 1.00 97.75 128 MET A N 1
ATOM 980 C CA . MET A 1 128 ? 7.497 8.202 -9.754 1.00 97.75 128 MET A CA 1
ATOM 981 C C . MET A 1 128 ? 7.807 7.920 -8.275 1.00 97.75 128 MET A C 1
ATOM 983 O O . MET A 1 128 ? 7.113 8.458 -7.412 1.00 97.75 128 MET A O 1
ATOM 987 N N . ILE A 1 129 ? 8.824 7.111 -7.942 1.00 97.88 129 ILE A N 1
ATOM 988 C CA . ILE A 1 129 ? 9.132 6.729 -6.548 1.00 97.88 129 ILE A CA 1
ATOM 989 C C . ILE A 1 129 ? 9.289 7.955 -5.646 1.00 97.88 129 ILE A C 1
ATOM 991 O O . ILE A 1 129 ? 8.737 7.973 -4.546 1.00 97.88 129 ILE A O 1
ATOM 995 N N . GLY A 1 130 ? 9.996 8.988 -6.117 1.00 96.69 130 GLY A N 1
ATOM 996 C CA . GLY A 1 130 ? 10.232 10.205 -5.338 1.00 96.69 130 GLY A CA 1
ATOM 997 C C . GLY A 1 130 ? 8.931 10.843 -4.850 1.00 96.69 130 GLY A C 1
ATOM 998 O O . GLY A 1 130 ? 8.842 11.239 -3.696 1.00 96.69 130 GLY A O 1
ATOM 999 N N . TYR A 1 131 ? 7.888 10.842 -5.681 1.00 95.88 131 TYR A N 1
ATOM 1000 C CA . TYR A 1 131 ? 6.582 11.383 -5.312 1.00 95.88 131 TYR A CA 1
ATOM 1001 C C . TYR A 1 131 ? 5.927 10.610 -4.157 1.00 95.88 131 TYR A C 1
ATOM 1003 O O . TYR A 1 131 ? 5.383 11.212 -3.238 1.00 95.88 131 TYR A O 1
ATOM 1011 N N . TYR A 1 132 ? 5.984 9.276 -4.184 1.00 96.38 132 TYR A N 1
ATOM 1012 C CA . TYR A 1 132 ? 5.321 8.439 -3.178 1.00 96.38 132 TYR A CA 1
ATOM 1013 C C . TYR A 1 132 ? 6.132 8.247 -1.897 1.00 96.38 132 TYR A C 1
ATOM 1015 O O . TYR A 1 132 ? 5.563 7.815 -0.894 1.00 96.38 132 TYR A O 1
ATOM 1023 N N . ALA A 1 133 ? 7.439 8.512 -1.931 1.00 96.69 133 ALA A N 1
ATOM 1024 C CA . ALA A 1 133 ? 8.348 8.206 -0.833 1.00 96.69 133 ALA A CA 1
ATOM 1025 C C . ALA A 1 133 ? 8.925 9.428 -0.108 1.00 96.69 133 ALA A C 1
ATOM 1027 O O . ALA A 1 133 ? 9.343 9.283 1.039 1.00 96.69 133 ALA A O 1
ATOM 1028 N N . TYR A 1 134 ? 8.919 10.614 -0.728 1.00 94.88 134 TYR A N 1
ATOM 1029 C CA . TYR A 1 134 ? 9.568 11.815 -0.189 1.00 94.88 134 TYR A CA 1
ATOM 1030 C C . TYR A 1 134 ? 9.175 12.125 1.265 1.00 94.88 134 TYR A C 1
ATOM 1032 O O . TYR A 1 134 ? 10.047 12.309 2.112 1.00 94.88 134 TYR A O 1
ATOM 1040 N N . ASP A 1 135 ? 7.878 12.083 1.582 1.00 94.88 135 ASP A N 1
ATOM 1041 C CA . ASP A 1 135 ? 7.358 12.378 2.926 1.00 94.88 135 ASP A CA 1
ATOM 1042 C C . ASP A 1 135 ? 7.546 11.233 3.939 1.00 94.88 135 ASP A C 1
ATOM 1044 O O . ASP A 1 135 ? 7.027 11.301 5.053 1.00 94.88 135 ASP A O 1
ATOM 1048 N N . TYR A 1 136 ? 8.247 10.156 3.574 1.00 95.19 136 TYR A N 1
ATOM 1049 C CA . TYR A 1 136 ? 8.312 8.932 4.376 1.00 95.19 136 TYR A CA 1
ATOM 1050 C C . TYR A 1 136 ? 9.713 8.339 4.512 1.00 95.19 136 TYR A C 1
ATOM 1052 O O . TYR A 1 136 ? 9.931 7.523 5.400 1.00 95.19 136 TYR A O 1
ATOM 1060 N N . ASP A 1 137 ? 10.678 8.754 3.692 1.00 94.38 137 ASP A N 1
ATOM 1061 C CA . ASP A 1 137 ? 12.049 8.226 3.735 1.00 94.38 137 ASP A CA 1
ATOM 1062 C C . ASP A 1 137 ? 12.804 8.537 5.036 1.00 94.38 137 ASP A C 1
ATOM 1064 O O . ASP A 1 137 ? 13.803 7.887 5.334 1.00 94.38 137 ASP A O 1
ATOM 1068 N N . TYR A 1 138 ? 12.326 9.494 5.838 1.00 92.06 138 TYR A N 1
ATOM 1069 C CA . TYR A 1 138 ? 12.872 9.753 7.174 1.00 92.06 138 TYR A CA 1
ATOM 1070 C C . TYR A 1 138 ? 12.413 8.731 8.230 1.00 92.06 138 TYR A C 1
ATOM 1072 O O . TYR A 1 138 ? 12.939 8.728 9.344 1.00 92.06 138 TYR A O 1
ATOM 1080 N N . ILE A 1 139 ? 11.418 7.896 7.913 1.00 91.81 139 ILE A N 1
ATOM 1081 C CA . ILE A 1 139 ? 10.854 6.890 8.816 1.00 91.81 139 ILE A CA 1
ATOM 1082 C C . ILE A 1 139 ? 11.713 5.632 8.709 1.00 91.81 139 ILE A C 1
ATOM 1084 O O . ILE A 1 139 ? 11.645 4.894 7.728 1.00 91.81 139 ILE A O 1
ATOM 1088 N N . ALA A 1 140 ? 12.539 5.421 9.729 1.00 84.44 140 ALA A N 1
ATOM 1089 C CA . ALA A 1 140 ? 13.530 4.351 9.783 1.00 84.44 140 ALA A CA 1
ATOM 1090 C C . ALA A 1 140 ? 12.958 3.005 10.257 1.00 84.44 140 ALA A C 1
ATOM 1092 O O . ALA A 1 140 ? 13.622 1.969 10.195 1.00 84.44 140 ALA A O 1
ATOM 1093 N N . GLU A 1 141 ? 11.749 3.023 10.813 1.00 89.50 141 GLU A N 1
ATOM 1094 C CA . GLU A 1 141 ? 11.143 1.853 11.419 1.00 89.50 141 GLU A CA 1
ATOM 1095 C C . GLU A 1 141 ? 10.773 0.792 10.381 1.00 89.50 141 GLU A C 1
ATOM 1097 O O . GLU A 1 141 ? 10.275 1.081 9.293 1.00 89.50 141 GLU A O 1
ATOM 1102 N N . TYR A 1 142 ? 10.967 -0.460 10.777 1.00 88.88 142 TYR A N 1
ATOM 1103 C CA . TYR A 1 142 ? 10.562 -1.655 10.052 1.00 88.88 142 TYR A CA 1
ATOM 1104 C C . TYR A 1 142 ? 9.564 -2.431 10.900 1.00 88.88 142 TYR A C 1
ATOM 1106 O O . TYR A 1 142 ? 9.679 -2.463 12.128 1.00 88.88 142 TYR A O 1
ATOM 1114 N N . GLY A 1 143 ? 8.627 -3.105 10.250 1.00 87.62 143 GLY A N 1
ATOM 1115 C CA . GLY A 1 143 ? 7.676 -3.967 10.940 1.00 87.62 143 GLY A CA 1
ATOM 1116 C C . GLY A 1 143 ? 7.147 -5.067 10.037 1.00 87.62 143 GLY A C 1
ATOM 1117 O O . GLY A 1 143 ? 7.650 -5.279 8.932 1.00 87.62 143 GLY A O 1
ATOM 1118 N N . ILE A 1 144 ? 6.118 -5.752 10.526 1.00 86.56 144 ILE A N 1
ATOM 1119 C CA . ILE A 1 144 ? 5.514 -6.910 9.871 1.00 86.56 144 ILE A CA 1
ATOM 1120 C C . ILE A 1 144 ? 4.142 -6.526 9.306 1.00 86.56 144 ILE A C 1
ATOM 1122 O O . ILE A 1 144 ? 3.309 -5.934 9.994 1.00 86.56 144 ILE A O 1
ATOM 1126 N N . ALA A 1 145 ? 3.889 -6.897 8.053 1.00 89.00 145 ALA A N 1
ATOM 1127 C CA . ALA A 1 145 ? 2.560 -6.914 7.453 1.00 89.00 145 ALA A CA 1
ATOM 1128 C C . ALA A 1 145 ? 2.038 -8.351 7.362 1.00 89.00 145 ALA A C 1
ATOM 1130 O O . ALA A 1 145 ? 2.812 -9.276 7.135 1.00 89.00 145 ALA A O 1
ATOM 1131 N N . HIS A 1 146 ? 0.716 -8.523 7.443 1.00 88.44 146 HIS A N 1
ATOM 1132 C CA . HIS A 1 146 ? 0.045 -9.795 7.140 1.00 88.44 146 HIS A CA 1
ATOM 1133 C C . HIS A 1 146 ? 0.168 -10.193 5.657 1.00 88.44 146 HIS A C 1
ATOM 1135 O O . HIS A 1 146 ? 0.161 -11.366 5.312 1.00 88.44 146 HIS A O 1
ATOM 1141 N N . GLY A 1 147 ? 0.245 -9.206 4.761 1.00 85.31 147 GLY A N 1
ATOM 1142 C CA . GLY A 1 147 ? 0.324 -9.401 3.311 1.00 85.31 147 GLY A CA 1
ATOM 1143 C C . GLY A 1 147 ? -1.012 -9.655 2.620 1.00 85.31 147 GLY A C 1
ATOM 1144 O O . GLY A 1 147 ? -1.243 -9.084 1.557 1.00 85.31 147 GLY A O 1
ATOM 1145 N N . ASP A 1 148 ? -1.916 -10.399 3.258 1.00 85.12 148 ASP A N 1
ATOM 1146 C CA . ASP A 1 148 ? -3.233 -10.712 2.685 1.00 85.12 148 ASP A CA 1
ATOM 1147 C C . ASP A 1 148 ? -4.401 -10.512 3.669 1.00 85.12 148 ASP A C 1
ATOM 1149 O O . ASP A 1 148 ? -5.177 -11.414 3.970 1.00 85.12 148 ASP A O 1
ATOM 1153 N N . LEU A 1 149 ? -4.500 -9.325 4.275 1.00 87.31 149 LEU A N 1
ATOM 1154 C CA . LEU A 1 149 ? -5.540 -9.040 5.273 1.00 87.31 149 LEU A CA 1
ATOM 1155 C C . LEU A 1 149 ? -6.885 -8.686 4.605 1.00 87.31 149 LEU A C 1
ATOM 1157 O O . LEU A 1 149 ? -7.306 -7.523 4.594 1.00 87.31 149 LEU A O 1
ATOM 1161 N N . HIS A 1 150 ? -7.542 -9.686 4.015 1.00 83.38 150 HIS A N 1
ATOM 1162 C CA . HIS A 1 150 ? -8.906 -9.596 3.482 1.00 83.38 150 HIS A CA 1
ATOM 1163 C C . HIS A 1 150 ? -9.938 -10.216 4.443 1.00 83.38 150 HIS A C 1
ATOM 1165 O O . HIS A 1 150 ? -9.585 -10.853 5.432 1.00 83.38 150 HIS A O 1
ATOM 1171 N N . ALA A 1 151 ? -11.232 -10.013 4.171 1.00 81.06 151 ALA A N 1
ATOM 1172 C CA . ALA A 1 151 ? -12.306 -10.364 5.106 1.00 81.06 151 ALA A CA 1
ATOM 1173 C C . ALA A 1 151 ? -12.357 -11.860 5.481 1.00 81.06 151 ALA A C 1
ATOM 1175 O O . ALA A 1 151 ? -12.715 -12.179 6.610 1.00 81.06 151 ALA A O 1
ATOM 1176 N N . ASN A 1 152 ? -11.961 -12.769 4.581 1.00 78.69 152 ASN A N 1
ATOM 1177 C CA . ASN A 1 152 ? -12.014 -14.214 4.856 1.00 78.69 152 ASN A CA 1
ATOM 1178 C C . ASN A 1 152 ? -10.868 -14.692 5.765 1.00 78.69 152 ASN A C 1
ATOM 1180 O O . ASN A 1 152 ? -10.967 -15.775 6.334 1.00 78.69 152 ASN A O 1
ATOM 1184 N N . ASN A 1 153 ? -9.827 -13.872 5.948 1.00 80.44 153 ASN A N 1
ATOM 1185 C CA . ASN A 1 153 ? -8.704 -14.155 6.847 1.00 80.44 153 ASN A CA 1
ATOM 1186 C C . ASN A 1 153 ? -8.950 -13.650 8.275 1.00 80.44 153 ASN A C 1
ATOM 1188 O O . ASN A 1 153 ? -8.060 -13.700 9.127 1.00 80.44 153 ASN A O 1
ATOM 1192 N N . ILE A 1 154 ? -10.163 -13.163 8.553 1.00 79.44 154 ILE A N 1
ATOM 1193 C CA . ILE A 1 154 ? -10.543 -12.598 9.841 1.00 79.44 154 ILE A CA 1
ATOM 1194 C C . ILE A 1 154 ? -11.744 -13.358 10.393 1.00 79.44 154 ILE A C 1
ATOM 1196 O O . ILE A 1 154 ? -12.853 -13.286 9.868 1.00 79.44 154 ILE A O 1
ATOM 1200 N N . MET A 1 155 ? -11.531 -14.050 11.506 1.00 73.12 155 MET A N 1
ATOM 1201 C CA . MET A 1 155 ? -12.612 -14.613 12.307 1.00 73.12 155 MET A CA 1
ATOM 1202 C C . MET A 1 155 ? -13.019 -13.589 13.367 1.00 73.12 155 MET A C 1
ATOM 1204 O O . MET A 1 155 ? -12.165 -12.901 13.926 1.00 73.12 155 MET A O 1
ATOM 1208 N N . VAL A 1 156 ? -14.315 -13.488 13.657 1.00 70.00 156 VAL A N 1
ATOM 1209 C CA . VAL A 1 156 ? -14.889 -12.551 14.638 1.00 70.00 156 VAL A CA 1
ATOM 1210 C C . VAL A 1 156 ? -15.951 -13.248 15.484 1.00 70.00 156 VAL A C 1
ATOM 1212 O O . VAL A 1 156 ? -16.504 -14.261 15.059 1.00 70.00 156 VAL A O 1
ATOM 1215 N N . ASN A 1 157 ? -16.201 -12.748 16.696 1.00 66.50 157 ASN A N 1
ATOM 1216 C CA . ASN A 1 157 ? -17.150 -13.393 17.612 1.00 66.50 157 ASN A CA 1
ATOM 1217 C C . ASN A 1 157 ? -18.596 -13.015 17.241 1.00 66.50 157 ASN A C 1
ATOM 1219 O O . ASN A 1 157 ? -18.834 -12.259 16.299 1.00 66.50 157 ASN A O 1
ATOM 1223 N N . ASP A 1 158 ? -19.574 -13.473 18.024 1.00 64.44 158 ASP A N 1
ATOM 1224 C CA . ASP A 1 158 ? -20.996 -13.146 17.822 1.00 64.44 158 ASP A CA 1
ATOM 1225 C C . ASP A 1 158 ? -21.305 -11.630 17.862 1.00 64.44 158 ASP A C 1
ATOM 1227 O O . ASP A 1 158 ? -22.327 -11.176 17.331 1.00 64.44 158 ASP A O 1
ATOM 1231 N N . LEU A 1 159 ? -20.418 -10.835 18.473 1.00 63.56 159 LEU A N 1
ATOM 1232 C CA . LEU A 1 159 ? -20.468 -9.369 18.537 1.00 63.56 159 LEU A CA 1
ATOM 1233 C C . LEU A 1 159 ? -19.635 -8.690 17.429 1.00 63.56 159 LEU A C 1
ATOM 1235 O O . LEU A 1 159 ? -19.477 -7.470 17.441 1.00 63.56 159 LEU A O 1
ATOM 1239 N N . LEU A 1 160 ? -19.118 -9.467 16.472 1.00 67.88 160 LEU A N 1
ATOM 1240 C CA . LEU A 1 160 ? -18.162 -9.077 15.432 1.00 67.88 160 LEU A CA 1
ATOM 1241 C C . LEU A 1 160 ? -16.858 -8.462 15.964 1.00 67.88 160 LEU A C 1
ATOM 1243 O O . LEU A 1 160 ? -16.218 -7.674 15.276 1.00 67.88 160 LEU A O 1
ATOM 1247 N N . GLN A 1 161 ? -16.438 -8.818 17.174 1.00 68.88 161 GLN A N 1
ATOM 1248 C CA . GLN A 1 161 ? -15.162 -8.380 17.731 1.00 68.88 161 GLN A CA 1
ATOM 1249 C C . GLN A 1 161 ? -14.046 -9.371 17.396 1.00 68.88 161 GLN A C 1
ATOM 1251 O O . GLN A 1 161 ? -14.226 -10.595 17.441 1.00 68.88 161 GLN A O 1
ATOM 1256 N N . LEU A 1 162 ? -12.868 -8.817 17.130 1.00 73.81 162 LEU A N 1
ATOM 1257 C CA . LEU A 1 162 ? -11.607 -9.536 17.112 1.00 73.81 162 LEU A CA 1
ATOM 1258 C C . LEU A 1 162 ? -11.103 -9.699 18.556 1.00 73.81 162 LEU A C 1
ATOM 1260 O O . LEU A 1 162 ? -10.867 -8.705 19.243 1.00 73.81 162 LEU A O 1
ATOM 1264 N N . THR A 1 163 ? -10.963 -10.934 19.036 1.00 62.00 163 THR A N 1
ATOM 1265 C CA . THR A 1 163 ? -10.587 -11.232 20.429 1.00 62.00 163 THR A CA 1
ATOM 1266 C C . THR A 1 163 ? -9.207 -11.882 20.560 1.00 62.00 163 THR A C 1
ATOM 1268 O O . THR A 1 163 ? -8.765 -12.109 21.684 1.00 62.00 163 THR A O 1
ATOM 1271 N N . GLY A 1 164 ? -8.512 -12.172 19.452 1.00 55.47 164 GLY A N 1
ATOM 1272 C CA . GLY A 1 164 ? -7.186 -12.798 19.453 1.00 55.47 164 GLY A CA 1
ATOM 1273 C C . GLY A 1 164 ? -6.577 -13.024 18.058 1.00 55.47 164 GLY A C 1
ATOM 1274 O O . GLY A 1 164 ? -7.087 -12.562 17.038 1.00 55.47 164 GLY A O 1
ATOM 1275 N N . TYR A 1 165 ? -5.439 -13.722 18.015 1.00 57.59 165 TYR A N 1
ATOM 1276 C CA . TYR A 1 165 ? -4.786 -14.214 16.794 1.00 57.59 165 TYR A CA 1
ATOM 1277 C C . TYR A 1 165 ? -3.975 -15.492 17.092 1.00 57.59 165 TYR A C 1
ATOM 1279 O O . TYR A 1 165 ? -3.618 -15.744 18.242 1.00 57.59 165 TYR A O 1
ATOM 1287 N N . VAL A 1 166 ? -3.703 -16.325 16.077 1.00 43.62 166 VAL A N 1
ATOM 1288 C CA . VAL A 1 166 ? -3.052 -17.641 16.222 1.00 43.62 166 VAL A CA 1
ATOM 1289 C C . VAL A 1 166 ? -1.711 -17.615 15.503 1.00 43.62 166 VAL A C 1
ATOM 1291 O O . VAL A 1 166 ? -1.632 -17.615 14.280 1.00 43.62 166 VAL A O 1
ATOM 1294 N N . SER A 1 167 ? -0.642 -17.643 16.295 1.00 42.94 167 SER A N 1
ATOM 1295 C CA . SER A 1 167 ? 0.755 -17.569 15.847 1.00 42.94 167 SER A CA 1
ATOM 1296 C C . SER A 1 167 ? 1.326 -18.887 15.281 1.00 42.94 167 SER A C 1
ATOM 1298 O O . SER A 1 167 ? 2.526 -18.960 15.020 1.00 42.94 167 SER A O 1
ATOM 1300 N N . ASN A 1 168 ? 0.530 -19.947 15.092 1.00 37.75 168 ASN A N 1
ATOM 1301 C CA . ASN A 1 168 ? 1.064 -21.285 14.779 1.00 37.75 168 ASN A CA 1
ATOM 1302 C C . ASN A 1 168 ? 1.560 -21.475 13.329 1.00 37.75 168 ASN A C 1
ATOM 1304 O O . ASN A 1 168 ? 2.072 -22.548 13.022 1.00 37.75 168 ASN A O 1
ATOM 1308 N N . CYS A 1 169 ? 1.437 -20.469 12.456 1.00 37.91 169 CYS A N 1
ATOM 1309 C CA . CYS A 1 169 ? 1.855 -20.557 11.044 1.00 37.91 169 CYS A CA 1
ATOM 1310 C C . CYS A 1 169 ? 3.015 -19.616 10.677 1.00 37.91 169 CYS A C 1
ATOM 1312 O O . CYS A 1 169 ? 3.436 -19.576 9.528 1.00 37.91 169 CYS A O 1
ATOM 1314 N N . ILE A 1 170 ? 3.568 -18.873 11.639 1.00 42.16 170 ILE A N 1
ATOM 1315 C CA . ILE A 1 170 ? 4.735 -18.019 11.390 1.00 42.16 170 ILE A CA 1
ATOM 1316 C C . ILE A 1 170 ? 5.994 -18.889 11.573 1.00 42.16 170 ILE A C 1
ATOM 1318 O O . ILE A 1 170 ? 6.068 -19.602 12.580 1.00 42.16 170 ILE A O 1
ATOM 1322 N N . PRO A 1 171 ? 6.976 -18.881 10.643 1.00 37.81 171 PRO A N 1
ATOM 1323 C CA . PRO A 1 171 ? 8.150 -19.746 10.717 1.00 37.81 171 PRO A CA 1
ATOM 1324 C C . PRO A 1 171 ? 8.795 -19.742 12.115 1.00 37.81 171 PRO A C 1
ATOM 1326 O O . PRO A 1 171 ? 8.890 -18.679 12.736 1.00 37.81 171 PRO A O 1
ATOM 1329 N N . PRO A 1 172 ? 9.300 -20.888 12.620 1.00 40.31 172 PRO A N 1
ATOM 1330 C CA . PRO A 1 172 ? 9.777 -21.028 14.004 1.00 40.31 172 PRO A CA 1
ATOM 1331 C C . PRO A 1 172 ? 10.875 -20.038 14.410 1.00 40.31 172 PRO A C 1
ATOM 1333 O O . PRO A 1 172 ? 11.162 -19.874 15.591 1.00 40.31 172 PRO A O 1
ATOM 1336 N N . HIS A 1 173 ? 11.511 -19.385 13.441 1.00 42.47 173 HIS A N 1
ATOM 1337 C CA . HIS A 1 173 ? 12.607 -18.450 13.653 1.00 42.47 173 HIS A CA 1
ATOM 1338 C C . HIS A 1 173 ? 12.136 -17.008 13.914 1.00 42.47 173 HIS A C 1
ATOM 1340 O O . HIS A 1 173 ? 12.935 -16.194 14.370 1.00 42.47 173 HIS A O 1
ATOM 1346 N N . THR A 1 174 ? 10.852 -16.704 13.696 1.00 43.00 174 THR A N 1
ATOM 1347 C CA . THR A 1 174 ? 10.301 -15.341 13.757 1.00 43.00 174 THR A CA 1
ATOM 1348 C C . THR A 1 174 ? 9.757 -14.983 15.151 1.00 43.00 174 THR A C 1
ATOM 1350 O O . THR A 1 174 ? 9.763 -13.823 15.528 1.00 43.00 174 THR A O 1
ATOM 1353 N N . PHE A 1 175 ? 9.335 -15.936 15.993 1.00 40.91 175 PHE A N 1
ATOM 1354 C CA . PHE A 1 175 ? 8.584 -15.589 17.221 1.00 40.91 175 PHE A CA 1
ATOM 1355 C C . PHE A 1 175 ? 9.006 -16.289 18.524 1.00 40.91 175 PHE A C 1
ATOM 1357 O O . PHE A 1 175 ? 8.220 -16.394 19.464 1.00 40.91 175 PHE A O 1
ATOM 1364 N N . ILE A 1 176 ? 10.274 -16.691 18.681 1.00 32.38 176 ILE A N 1
ATOM 1365 C CA . ILE A 1 176 ? 10.732 -17.318 19.945 1.00 32.38 176 ILE A CA 1
ATOM 1366 C C . ILE A 1 176 ? 10.718 -16.346 21.153 1.00 32.38 176 ILE A C 1
ATOM 1368 O O . ILE A 1 176 ? 10.785 -16.793 22.298 1.00 32.38 176 ILE A O 1
ATOM 1372 N N . LYS A 1 177 ? 10.558 -15.025 20.971 1.00 34.75 177 LYS A N 1
ATOM 1373 C CA . LYS A 1 177 ? 10.659 -14.056 22.087 1.00 34.75 177 LYS A CA 1
ATOM 1374 C C . LYS A 1 177 ? 9.375 -13.374 22.556 1.00 34.75 177 LYS A C 1
ATOM 1376 O O . LYS A 1 177 ? 9.435 -12.684 23.573 1.00 34.75 177 LYS A O 1
ATOM 1381 N N . HIS A 1 178 ? 8.221 -13.549 21.917 1.00 34.16 178 HIS A N 1
ATOM 1382 C CA . HIS A 1 178 ? 6.976 -12.883 22.342 1.00 34.16 178 HIS A CA 1
ATOM 1383 C C . HIS A 1 178 ? 5.899 -13.904 22.727 1.00 34.16 178 HIS A C 1
ATOM 1385 O O . HIS A 1 178 ? 4.826 -14.002 22.146 1.00 34.16 178 HIS A O 1
ATOM 1391 N N . ARG A 1 179 ? 6.200 -14.672 23.778 1.00 32.25 179 ARG A N 1
ATOM 1392 C CA . ARG A 1 179 ? 5.376 -15.759 24.338 1.00 32.25 179 ARG A CA 1
ATOM 1393 C C . ARG A 1 179 ? 4.134 -15.280 25.117 1.00 32.25 179 ARG A C 1
ATOM 1395 O O . ARG A 1 179 ? 3.708 -15.949 26.052 1.00 32.25 179 ARG A O 1
ATOM 1402 N N . LYS A 1 180 ? 3.583 -14.110 24.774 1.00 35.53 180 LYS A N 1
ATOM 1403 C CA . LYS A 1 180 ? 2.381 -13.529 25.406 1.00 35.53 180 LYS A CA 1
ATOM 1404 C C . LYS A 1 180 ? 1.139 -13.541 24.509 1.00 35.53 180 LYS A C 1
ATOM 1406 O O . LYS A 1 180 ? 0.086 -13.104 24.951 1.00 35.53 180 LYS A O 1
ATOM 1411 N N . PHE A 1 181 ? 1.252 -14.061 23.288 1.00 39.84 181 PHE A N 1
ATOM 1412 C CA . PHE A 1 181 ? 0.241 -13.909 22.238 1.00 39.84 181 PHE A CA 1
ATOM 1413 C C . PHE A 1 181 ? -0.445 -15.219 21.832 1.00 39.84 181 PHE A C 1
ATOM 1415 O O . PHE A 1 181 ? -0.806 -15.423 20.680 1.00 39.84 181 PHE A O 1
ATOM 1422 N N . ILE A 1 182 ? -0.611 -16.132 22.788 1.00 37.50 182 ILE A N 1
ATOM 1423 C CA . ILE A 1 182 ? -1.348 -17.380 22.595 1.00 37.50 182 ILE A CA 1
ATOM 1424 C C . ILE A 1 182 ? -2.286 -17.532 23.789 1.00 37.50 182 ILE A C 1
ATOM 1426 O O . ILE A 1 182 ? -1.855 -17.911 24.876 1.00 37.50 182 ILE A O 1
ATOM 1430 N N . THR A 1 183 ? -3.566 -17.225 23.604 1.00 37.34 183 THR A N 1
ATOM 1431 C CA . THR A 1 183 ? -4.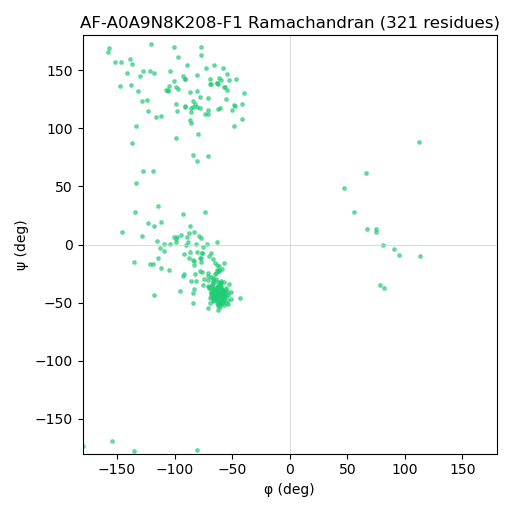625 -17.674 24.512 1.00 37.34 183 THR A CA 1
ATOM 1432 C C . THR A 1 183 ? -5.276 -18.895 23.878 1.00 37.34 183 THR A C 1
ATOM 1434 O O . THR A 1 183 ? -6.179 -18.770 23.060 1.00 37.34 183 THR A O 1
ATOM 1437 N N . THR A 1 184 ? -4.788 -20.085 24.214 1.00 36.34 184 THR A N 1
ATOM 1438 C CA . THR A 1 184 ? -5.338 -21.366 23.737 1.00 36.34 184 THR A CA 1
ATOM 1439 C C . THR A 1 184 ? -6.477 -21.905 24.598 1.00 36.34 184 THR A C 1
ATOM 1441 O O . THR A 1 184 ? -6.792 -23.079 24.469 1.00 36.34 184 THR A O 1
ATOM 1444 N N . ASP A 1 185 ? -7.093 -21.103 25.471 1.00 38.06 185 ASP A N 1
ATOM 1445 C CA . ASP A 1 185 ? -7.972 -21.661 26.512 1.00 38.06 185 ASP A CA 1
ATOM 1446 C C . ASP A 1 185 ? -9.414 -21.146 26.527 1.00 38.06 185 ASP A C 1
ATOM 1448 O O . ASP A 1 185 ? -10.134 -21.330 27.504 1.00 38.06 185 ASP A O 1
ATOM 1452 N N . THR A 1 186 ? -9.890 -20.552 25.430 1.00 40.94 186 THR A N 1
ATOM 1453 C CA . THR A 1 186 ? -11.330 -20.331 25.255 1.00 40.94 186 THR A CA 1
ATOM 1454 C C . THR A 1 186 ? -11.790 -20.776 23.873 1.00 40.94 186 THR A C 1
ATOM 1456 O O . THR A 1 186 ? -11.210 -20.438 22.840 1.00 40.94 186 THR A O 1
ATOM 1459 N N . GLN A 1 187 ? -12.886 -21.533 23.874 1.00 43.06 187 GLN A N 1
ATOM 1460 C CA . GLN A 1 187 ? -13.609 -22.055 22.711 1.00 43.06 187 GLN A CA 1
ATOM 1461 C C . GLN A 1 187 ? -14.213 -20.937 21.820 1.00 43.06 187 GLN A C 1
ATOM 1463 O O . GLN A 1 187 ? -14.819 -21.237 20.798 1.00 43.06 187 GLN A O 1
ATOM 1468 N N . ASP A 1 188 ? -13.973 -19.668 22.186 1.00 43.78 188 ASP A N 1
ATOM 1469 C CA . ASP A 1 188 ? -14.456 -18.424 21.569 1.00 43.78 188 ASP A CA 1
ATOM 1470 C C . ASP A 1 188 ? -13.316 -17.536 21.020 1.00 43.78 188 ASP A C 1
ATOM 1472 O O . ASP A 1 188 ? -13.502 -16.336 20.808 1.00 43.78 188 ASP A O 1
ATOM 1476 N N . SER A 1 189 ? -12.103 -18.069 20.841 1.00 49.50 189 SER A N 1
ATOM 1477 C CA . SER A 1 189 ? -10.983 -17.272 20.326 1.00 49.50 189 SER A CA 1
ATOM 1478 C C . SER A 1 189 ? -11.183 -16.946 18.844 1.00 49.50 189 SER A C 1
ATOM 1480 O O . SER A 1 189 ? -11.155 -17.824 17.984 1.00 49.50 189 SER A O 1
ATOM 1482 N N . THR A 1 190 ? -11.395 -15.666 18.539 1.00 54.28 190 THR A N 1
ATOM 1483 C CA . THR A 1 190 ? -11.433 -15.151 17.167 1.00 54.28 190 THR A CA 1
ATOM 1484 C C . THR A 1 190 ? -10.062 -14.666 16.749 1.00 54.28 190 THR A C 1
ATOM 1486 O O . THR A 1 190 ? -9.265 -14.270 17.593 1.00 54.28 190 THR A O 1
ATOM 1489 N N . VAL A 1 191 ? -9.730 -14.847 15.472 1.00 70.00 191 VAL A N 1
ATOM 1490 C CA . VAL A 1 191 ? -8.350 -15.054 15.026 1.00 70.00 191 VAL A CA 1
ATOM 1491 C C . VAL A 1 191 ? -8.133 -14.452 13.640 1.00 70.00 191 VAL A C 1
ATOM 1493 O O . VAL A 1 191 ? -8.941 -14.669 12.739 1.00 70.00 191 VAL A O 1
ATOM 1496 N N . VAL A 1 192 ? -7.004 -13.761 13.460 1.00 78.00 192 VAL A N 1
ATOM 1497 C CA . VAL A 1 192 ? -6.420 -13.498 12.133 1.00 78.00 192 VAL A CA 1
ATOM 1498 C C . VAL A 1 192 ? -5.578 -14.702 11.702 1.00 78.00 192 VAL A C 1
ATOM 1500 O O . VAL A 1 192 ? -4.674 -15.119 12.437 1.00 78.00 192 VAL A O 1
ATOM 1503 N N . VAL A 1 193 ? -5.902 -15.273 10.542 1.00 79.31 193 VAL A N 1
ATOM 1504 C CA . VAL A 1 193 ? -5.318 -16.508 9.983 1.00 79.31 193 VAL A CA 1
ATOM 1505 C C . VAL A 1 193 ? -4.653 -16.254 8.628 1.00 79.31 193 VAL A C 1
ATOM 1507 O O . VAL A 1 193 ? -4.839 -15.192 8.058 1.00 79.31 193 VAL A O 1
ATOM 1510 N N . ASP A 1 194 ? -3.955 -17.264 8.099 1.00 74.44 194 ASP A N 1
ATOM 1511 C CA . ASP A 1 194 ? -3.309 -17.239 6.774 1.00 74.44 194 ASP A CA 1
ATOM 1512 C C . ASP A 1 194 ? -2.143 -16.238 6.661 1.00 74.44 194 ASP A C 1
ATOM 1514 O O . ASP A 1 194 ? -2.119 -15.299 5.867 1.00 74.44 194 ASP A O 1
ATOM 1518 N N . TRP A 1 195 ? -1.128 -16.472 7.494 1.00 81.94 195 TRP A N 1
ATOM 1519 C CA . TRP A 1 195 ? 0.085 -15.655 7.571 1.00 81.94 195 TRP A CA 1
ATOM 1520 C C . TRP A 1 195 ? 1.145 -16.028 6.518 1.00 81.94 195 TRP A C 1
ATOM 1522 O O . TRP A 1 195 ? 2.275 -15.547 6.605 1.00 81.94 195 TRP A O 1
ATOM 1532 N N . ASP A 1 196 ? 0.813 -16.861 5.526 1.00 80.12 196 ASP A N 1
ATOM 1533 C CA . ASP A 1 196 ? 1.762 -17.344 4.508 1.00 80.12 196 ASP A CA 1
ATOM 1534 C C . ASP A 1 196 ? 2.321 -16.204 3.636 1.00 80.12 196 ASP A C 1
ATOM 1536 O O . ASP A 1 196 ? 3.411 -16.309 3.068 1.00 80.12 196 ASP A O 1
ATOM 1540 N N . TRP A 1 197 ? 1.597 -15.084 3.576 1.00 82.62 197 TRP A N 1
ATOM 1541 C CA . TRP A 1 197 ? 1.977 -13.871 2.850 1.00 82.62 197 TRP A CA 1
ATOM 1542 C C . TRP A 1 197 ? 2.618 -12.799 3.728 1.00 82.62 197 TRP A C 1
ATOM 1544 O O . TRP A 1 197 ? 2.879 -11.695 3.244 1.00 82.62 197 TRP A O 1
ATOM 1554 N N . ALA A 1 198 ? 2.884 -13.097 5.001 1.00 86.56 198 ALA A N 1
ATOM 1555 C CA . ALA A 1 198 ? 3.471 -12.129 5.906 1.00 86.56 198 ALA A CA 1
ATOM 1556 C C . ALA A 1 198 ? 4.869 -11.707 5.440 1.00 86.56 198 ALA A C 1
ATOM 1558 O O . ALA A 1 198 ? 5.680 -12.523 4.997 1.00 86.56 198 ALA A O 1
ATOM 1559 N N . PHE A 1 199 ? 5.168 -10.416 5.554 1.00 85.62 199 PHE A N 1
ATOM 1560 C CA . PHE A 1 199 ? 6.453 -9.875 5.124 1.00 85.62 199 PHE A CA 1
ATOM 1561 C C . PHE A 1 199 ? 6.917 -8.721 6.005 1.00 85.62 199 PHE A C 1
ATOM 1563 O O . PHE A 1 199 ? 6.116 -8.035 6.640 1.00 85.62 199 PHE A O 1
ATOM 1570 N N . GLU A 1 200 ? 8.228 -8.489 5.994 1.00 88.56 200 GLU A N 1
ATOM 1571 C CA . GLU A 1 200 ? 8.854 -7.336 6.635 1.00 88.56 200 GLU A CA 1
ATOM 1572 C C . GLU A 1 200 ? 9.151 -6.235 5.618 1.00 88.56 200 GLU A C 1
ATOM 1574 O O . GLU A 1 200 ? 9.652 -6.494 4.517 1.00 88.56 200 GLU A O 1
ATOM 1579 N N . ALA A 1 201 ? 8.843 -4.994 5.982 1.00 91.44 201 ALA A N 1
ATOM 1580 C CA . ALA A 1 201 ? 9.091 -3.827 5.144 1.00 91.44 201 ALA A CA 1
ATOM 1581 C C . ALA A 1 201 ? 9.169 -2.544 5.996 1.00 91.44 201 ALA A C 1
ATOM 1583 O O . ALA A 1 201 ? 8.800 -2.573 7.179 1.00 91.44 201 ALA A O 1
ATOM 1584 N N . PRO A 1 202 ? 9.619 -1.416 5.409 1.00 94.62 202 PRO A N 1
ATOM 1585 C CA . PRO A 1 202 ? 9.572 -0.125 6.078 1.00 94.62 202 PRO A CA 1
ATOM 1586 C C . PRO A 1 202 ? 8.148 0.184 6.541 1.00 94.62 202 PRO A C 1
ATOM 1588 O O . PRO A 1 202 ? 7.177 -0.159 5.861 1.00 94.62 202 PRO A O 1
ATOM 1591 N N . LEU A 1 203 ? 8.007 0.873 7.668 1.00 94.56 203 LEU A N 1
ATOM 1592 C CA . LEU A 1 203 ? 6.711 1.186 8.267 1.00 94.56 203 LEU A CA 1
ATOM 1593 C C . LEU A 1 203 ? 5.707 1.827 7.274 1.00 94.56 203 LEU A C 1
ATOM 1595 O O . LEU A 1 203 ? 4.548 1.404 7.248 1.00 94.56 203 LEU A O 1
ATOM 1599 N N . PRO A 1 204 ? 6.111 2.755 6.377 1.00 96.38 204 PRO A N 1
ATOM 1600 C CA . PRO A 1 204 ? 5.213 3.320 5.361 1.00 96.38 204 PRO A CA 1
ATOM 1601 C C . PRO A 1 204 ? 4.642 2.306 4.356 1.00 96.38 204 PRO A C 1
ATOM 1603 O O . PRO A 1 204 ? 3.602 2.588 3.752 1.00 96.38 204 PRO A O 1
ATOM 1606 N N . ALA A 1 205 ? 5.308 1.159 4.176 1.00 95.38 205 ALA A N 1
ATOM 1607 C CA . ALA A 1 205 ? 4.913 0.077 3.275 1.00 95.38 205 ALA A CA 1
ATOM 1608 C C . ALA A 1 205 ? 3.920 -0.910 3.912 1.00 95.38 205 ALA A C 1
ATOM 1610 O O . ALA A 1 205 ? 3.096 -1.489 3.201 1.00 95.38 205 ALA A O 1
ATOM 1611 N N . ILE A 1 206 ? 4.002 -1.121 5.233 1.00 94.69 206 ILE A N 1
ATOM 1612 C CA . ILE A 1 206 ? 3.146 -2.077 5.964 1.00 94.69 206 ILE A CA 1
ATOM 1613 C C . ILE A 1 206 ? 1.884 -1.431 6.542 1.00 94.69 206 ILE A C 1
ATOM 1615 O O . ILE A 1 206 ? 0.873 -2.114 6.707 1.00 94.69 206 ILE A O 1
ATOM 1619 N N . VAL A 1 207 ? 1.928 -0.127 6.844 1.00 96.75 207 VAL A N 1
ATOM 1620 C CA . VAL A 1 207 ? 0.773 0.621 7.354 1.00 96.75 207 VAL A CA 1
ATOM 1621 C C . VAL A 1 207 ? -0.136 0.977 6.182 1.00 96.75 207 VAL A C 1
ATOM 1623 O O . VAL A 1 207 ? 0.068 1.970 5.476 1.00 96.75 207 VAL A O 1
ATOM 1626 N N . GLN A 1 208 ? -1.132 0.123 5.971 1.00 96.12 208 GLN A N 1
ATOM 1627 C CA . GLN A 1 208 ? -2.086 0.182 4.869 1.00 96.12 208 GLN A CA 1
ATOM 1628 C C . GLN A 1 208 ? -3.497 -0.138 5.357 1.00 96.12 208 GLN A C 1
ATOM 1630 O O . GLN A 1 208 ? -3.680 -0.766 6.402 1.00 96.12 208 GLN A O 1
ATOM 1635 N N . PHE A 1 209 ? -4.511 0.270 4.594 1.00 95.88 209 PHE A N 1
ATOM 1636 C CA . PHE A 1 209 ? -5.872 -0.157 4.888 1.00 95.88 209 PHE A CA 1
ATOM 1637 C C . PHE A 1 209 ? -6.025 -1.654 4.586 1.00 95.88 209 PHE A C 1
ATOM 1639 O O . PHE A 1 209 ? -5.560 -2.111 3.540 1.00 95.88 209 PHE A O 1
ATOM 1646 N N . PRO A 1 210 ? -6.714 -2.422 5.443 1.00 92.69 210 PRO A N 1
ATOM 1647 C CA . PRO A 1 210 ? -7.128 -3.781 5.111 1.00 92.69 210 PRO A CA 1
ATOM 1648 C C . PRO A 1 210 ? -7.898 -3.830 3.783 1.00 92.69 210 PRO A C 1
ATOM 1650 O O . PRO A 1 210 ? -8.704 -2.939 3.495 1.00 92.69 210 PRO A O 1
ATOM 1653 N N . TRP A 1 211 ? -7.675 -4.873 2.979 1.00 89.19 211 TRP A N 1
ATOM 1654 C CA . TRP A 1 211 ? -8.141 -4.948 1.584 1.00 89.19 211 TRP A CA 1
ATOM 1655 C C . TRP A 1 211 ? -9.652 -4.740 1.425 1.00 89.19 211 TRP A C 1
ATOM 1657 O O . TRP A 1 211 ? -10.107 -4.040 0.518 1.00 89.19 211 TRP A O 1
ATOM 1667 N N . PHE A 1 212 ? -10.427 -5.265 2.374 1.00 86.25 212 PHE A N 1
ATOM 1668 C CA . PHE A 1 212 ? -11.889 -5.205 2.367 1.00 86.25 212 PHE A CA 1
ATOM 1669 C C . PHE A 1 212 ? -12.470 -3.798 2.611 1.00 86.25 212 PHE A C 1
ATOM 1671 O O . PHE A 1 212 ? -13.661 -3.597 2.406 1.00 86.25 212 PHE A O 1
ATOM 1678 N N . ILE A 1 213 ? -11.651 -2.815 3.009 1.00 89.88 213 ILE A N 1
ATOM 1679 C CA . ILE A 1 213 ? -12.044 -1.397 3.138 1.00 89.88 213 ILE A CA 1
ATOM 1680 C C . ILE A 1 213 ? -11.100 -0.440 2.397 1.00 89.88 213 ILE A C 1
ATOM 1682 O O . ILE A 1 213 ? -11.218 0.772 2.558 1.00 89.88 213 ILE A O 1
ATOM 1686 N N . ALA A 1 214 ? -10.146 -0.929 1.602 1.00 90.75 214 ALA A N 1
ATOM 1687 C CA . ALA A 1 214 ? -9.099 -0.082 1.027 1.00 90.75 214 ALA A CA 1
ATOM 1688 C C . ALA A 1 214 ? -9.562 0.799 -0.159 1.00 90.75 214 ALA A C 1
ATOM 1690 O O . ALA A 1 214 ? -8.953 1.839 -0.409 1.00 90.75 214 ALA A O 1
ATOM 1691 N N . ASP A 1 215 ? -10.637 0.425 -0.869 1.00 88.88 215 ASP A N 1
ATOM 1692 C CA . ASP A 1 215 ? -11.090 1.037 -2.142 1.00 88.88 215 ASP A CA 1
ATOM 1693 C C . ASP A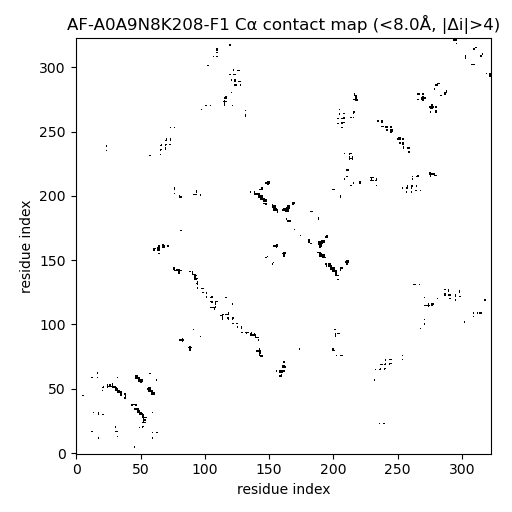 1 215 ? -9.949 1.240 -3.157 1.00 88.88 215 ASP A C 1
ATOM 1695 O O . ASP A 1 215 ? -9.767 2.332 -3.717 1.00 88.88 215 ASP A O 1
ATOM 1699 N N . VAL A 1 216 ? -9.145 0.197 -3.372 1.00 91.56 216 VAL A N 1
ATOM 1700 C CA . VAL A 1 216 ? -8.090 0.214 -4.389 1.00 91.56 216 VAL A CA 1
ATOM 1701 C C . VAL A 1 216 ? -8.713 -0.107 -5.755 1.00 91.56 216 VAL A C 1
ATOM 1703 O O . VAL A 1 216 ? -9.299 -1.178 -5.906 1.00 91.56 216 VAL A O 1
ATOM 1706 N N . PRO A 1 217 ? -8.610 0.779 -6.765 1.00 91.00 217 PRO A N 1
ATOM 1707 C CA . PRO A 1 217 ? -9.120 0.492 -8.105 1.00 91.00 217 PRO A CA 1
ATOM 1708 C C . PRO A 1 217 ? -8.507 -0.787 -8.683 1.00 91.00 217 PRO A C 1
ATOM 1710 O O . PRO A 1 217 ? -7.303 -1.001 -8.563 1.00 91.00 217 PRO A O 1
ATOM 1713 N N . GLY A 1 218 ? -9.335 -1.638 -9.291 1.00 89.69 218 GLY A N 1
ATOM 1714 C CA . GLY A 1 218 ? -8.913 -2.934 -9.840 1.00 89.69 218 GLY A CA 1
ATOM 1715 C C . GLY A 1 218 ? -8.807 -4.056 -8.803 1.00 89.69 218 GLY A C 1
ATOM 1716 O O . GLY A 1 218 ? -8.485 -5.188 -9.162 1.00 89.69 218 GLY A O 1
ATOM 1717 N N . TRP A 1 219 ? -9.091 -3.763 -7.530 1.00 89.50 219 TRP A N 1
ATOM 1718 C CA . TRP A 1 219 ? -9.370 -4.758 -6.502 1.00 89.50 219 TRP A CA 1
ATOM 1719 C C . TRP A 1 219 ? -10.884 -4.919 -6.342 1.00 89.50 219 TRP A C 1
ATOM 1721 O O . TRP A 1 219 ? -11.614 -3.931 -6.250 1.00 89.50 219 TRP A O 1
ATOM 1731 N N . HIS A 1 220 ? -11.360 -6.161 -6.297 1.00 79.75 220 HIS A N 1
ATOM 1732 C CA . HIS A 1 220 ? -12.782 -6.465 -6.183 1.00 79.75 220 HIS A CA 1
ATOM 1733 C C . HIS A 1 220 ? -13.065 -7.089 -4.824 1.00 79.75 220 HIS A C 1
ATOM 1735 O O . HIS A 1 220 ? -12.668 -8.220 -4.561 1.00 79.75 220 HIS A O 1
ATOM 1741 N N . ASN A 1 221 ? -13.760 -6.342 -3.968 1.00 75.56 221 ASN A N 1
ATOM 1742 C CA . ASN A 1 221 ? -14.275 -6.887 -2.721 1.00 75.56 221 ASN A CA 1
ATOM 1743 C C . ASN A 1 221 ? -15.565 -7.660 -2.997 1.00 75.56 221 ASN A C 1
ATOM 1745 O O . ASN A 1 221 ? -16.473 -7.153 -3.665 1.00 75.56 221 ASN A O 1
ATOM 1749 N N . ASP A 1 222 ? -15.651 -8.872 -2.457 1.00 70.94 222 ASP A N 1
ATOM 1750 C CA . ASP A 1 222 ? -16.847 -9.700 -2.573 1.00 70.94 222 ASP A CA 1
ATOM 1751 C C . ASP A 1 222 ? -18.071 -8.950 -2.030 1.00 70.94 222 ASP A C 1
ATOM 1753 O O . ASP A 1 222 ? -18.024 -8.312 -0.977 1.00 70.94 222 ASP A O 1
ATOM 1757 N N . GLY A 1 223 ? -19.180 -9.012 -2.770 1.00 69.75 223 GLY A N 1
ATOM 1758 C CA . GLY A 1 223 ? -20.444 -8.392 -2.364 1.00 69.75 223 GLY A CA 1
ATOM 1759 C C . GLY A 1 223 ? -20.514 -6.867 -2.504 1.00 69.75 223 GLY A C 1
ATOM 1760 O O . GLY A 1 223 ? -21.476 -6.279 -2.018 1.00 69.75 223 GLY A O 1
ATOM 1761 N N . THR A 1 224 ? -19.544 -6.227 -3.167 1.00 73.75 224 THR A N 1
ATOM 1762 C CA . THR A 1 224 ? -19.562 -4.777 -3.437 1.00 73.75 224 THR A CA 1
ATOM 1763 C C . THR A 1 224 ? -20.008 -4.459 -4.862 1.00 73.75 224 THR A C 1
ATOM 1765 O O . THR A 1 224 ? -19.653 -5.159 -5.812 1.00 73.75 224 THR A O 1
ATOM 1768 N N . SER A 1 225 ? -20.808 -3.404 -5.018 1.00 76.25 225 SER A N 1
ATOM 1769 C CA . SER A 1 225 ? -21.246 -2.902 -6.321 1.00 76.25 225 SER A CA 1
ATOM 1770 C C . SER A 1 225 ? -20.264 -1.862 -6.874 1.00 76.25 225 SER A C 1
ATOM 1772 O O . SER A 1 225 ? -19.592 -1.169 -6.108 1.00 76.25 225 SER A O 1
ATOM 1774 N N . PRO A 1 226 ? -20.185 -1.684 -8.208 1.00 74.25 226 PRO A N 1
ATOM 1775 C CA . PRO A 1 226 ? -19.403 -0.601 -8.795 1.00 74.25 226 PRO A CA 1
ATOM 1776 C C . PRO A 1 226 ? -19.835 0.768 -8.247 1.00 74.25 226 PRO A C 1
ATOM 1778 O O . PRO A 1 226 ? -21.003 1.136 -8.343 1.00 74.25 226 PRO A O 1
ATOM 1781 N N . GLY A 1 227 ? -18.882 1.528 -7.703 1.00 73.38 227 GLY A N 1
ATOM 1782 C CA . GLY A 1 227 ? -19.125 2.850 -7.113 1.00 73.38 227 GLY A CA 1
ATOM 1783 C C . GLY A 1 227 ? -19.354 2.848 -5.600 1.00 73.38 227 GLY A C 1
ATOM 1784 O O . GLY A 1 227 ? -19.332 3.926 -5.003 1.00 73.38 227 GLY A O 1
ATOM 1785 N N . ASP A 1 228 ? -19.504 1.676 -4.974 1.00 78.31 228 ASP A N 1
ATOM 1786 C CA . ASP A 1 228 ? -19.482 1.572 -3.516 1.00 78.31 228 ASP A CA 1
ATOM 1787 C C . ASP A 1 228 ? -18.123 2.035 -2.978 1.00 78.31 228 ASP A C 1
ATOM 1789 O O . ASP A 1 228 ? -17.071 1.810 -3.584 1.00 78.31 228 ASP A O 1
ATOM 1793 N N . SER A 1 229 ? -18.145 2.701 -1.826 1.00 83.88 229 SER A N 1
ATOM 1794 C CA . SER A 1 229 ? -16.937 3.179 -1.164 1.00 83.88 229 SER A CA 1
ATOM 1795 C C . SER A 1 229 ? -17.006 2.937 0.333 1.00 83.88 229 SER A C 1
ATOM 1797 O O . SER A 1 229 ? -18.001 3.247 0.984 1.00 83.88 229 SER A O 1
ATOM 1799 N N . PHE A 1 230 ? -15.892 2.480 0.896 1.00 86.75 230 PHE A N 1
ATOM 1800 C CA . PHE A 1 230 ? -15.695 2.323 2.336 1.00 86.75 230 PHE A CA 1
ATOM 1801 C C . PHE A 1 230 ? -15.049 3.551 2.988 1.00 86.75 230 PHE A C 1
ATOM 1803 O O . PHE A 1 230 ? -14.370 3.434 4.009 1.00 86.75 230 PHE A O 1
ATOM 1810 N N . ARG A 1 231 ? -15.221 4.746 2.404 1.00 88.19 231 ARG A N 1
ATOM 1811 C CA . ARG A 1 231 ? -14.618 5.985 2.919 1.00 88.19 231 ARG A CA 1
ATOM 1812 C C . ARG A 1 231 ? -14.942 6.225 4.392 1.00 88.19 231 ARG A C 1
ATOM 1814 O O . ARG A 1 231 ? -14.030 6.488 5.165 1.00 88.19 231 ARG A O 1
ATOM 1821 N N . GLU A 1 232 ? -16.206 6.093 4.781 1.00 83.94 232 GLU A N 1
ATOM 1822 C CA . GLU A 1 232 ? -16.631 6.319 6.167 1.00 83.94 232 GLU A CA 1
ATOM 1823 C C . GLU A 1 232 ? -15.975 5.318 7.131 1.00 83.94 232 GLU A C 1
ATOM 1825 O O . GLU A 1 232 ? -15.509 5.709 8.199 1.00 83.94 232 GLU A O 1
ATOM 1830 N N . ASN A 1 233 ? -15.845 4.050 6.728 1.00 86.81 233 ASN A N 1
ATOM 1831 C CA . ASN A 1 233 ? -15.167 3.012 7.507 1.00 86.81 233 ASN A CA 1
ATOM 1832 C C . ASN A 1 233 ? -13.665 3.287 7.648 1.00 86.81 233 ASN A C 1
ATOM 1834 O O . ASN A 1 233 ? -13.104 3.058 8.717 1.00 86.81 233 ASN A O 1
ATOM 1838 N N . ARG A 1 234 ? -13.005 3.786 6.593 1.00 92.19 234 ARG A N 1
ATOM 1839 C CA . ARG A 1 234 ? -11.590 4.183 6.653 1.00 92.19 234 ARG A CA 1
ATOM 1840 C C . ARG A 1 234 ? -11.374 5.376 7.574 1.00 92.19 234 ARG A C 1
ATOM 1842 O O . ARG A 1 234 ? -10.489 5.318 8.423 1.00 92.19 234 ARG A O 1
ATOM 1849 N N . ASP A 1 235 ? -12.191 6.418 7.430 1.00 90.44 235 ASP A N 1
ATOM 1850 C CA . ASP A 1 235 ? -12.127 7.616 8.273 1.00 90.44 235 ASP A CA 1
ATOM 1851 C C . ASP A 1 235 ? -12.339 7.238 9.750 1.00 90.44 235 ASP A C 1
ATOM 1853 O O . ASP A 1 235 ? -11.600 7.684 10.630 1.00 90.44 235 ASP A O 1
ATOM 1857 N N . TYR A 1 236 ? -13.305 6.352 10.014 1.00 88.69 236 TYR A N 1
ATOM 1858 C CA . TYR A 1 236 ? -13.550 5.786 11.337 1.00 88.69 236 TYR A CA 1
ATOM 1859 C C . TYR A 1 236 ? -12.331 5.014 11.860 1.00 88.69 236 TYR A C 1
ATOM 1861 O O . TYR A 1 236 ? -11.870 5.269 12.972 1.00 88.69 236 TYR A O 1
ATOM 1869 N N . LEU A 1 237 ? -11.784 4.092 11.058 1.00 93.56 237 LEU A N 1
ATOM 1870 C CA . LEU A 1 237 ? -10.655 3.255 11.459 1.00 93.56 237 LEU A CA 1
ATOM 1871 C C . LEU A 1 237 ? -9.429 4.098 11.820 1.00 93.56 237 LEU A C 1
ATOM 1873 O O . LEU A 1 237 ? -8.797 3.824 12.833 1.00 93.56 237 LEU A O 1
ATOM 1877 N N . VAL A 1 238 ? -9.114 5.137 11.041 1.00 96.31 238 VAL A N 1
ATOM 1878 C CA . VAL A 1 238 ? -8.013 6.068 11.344 1.00 96.31 238 VAL A CA 1
ATOM 1879 C C . VAL A 1 238 ? -8.208 6.713 12.717 1.00 96.31 238 VAL A C 1
ATOM 1881 O O . VAL A 1 238 ? -7.270 6.762 13.516 1.00 96.31 238 VAL A O 1
ATOM 1884 N N . GLN A 1 239 ? -9.422 7.179 13.016 1.00 93.50 239 GLN A N 1
ATOM 1885 C CA . GLN A 1 239 ? -9.712 7.848 14.280 1.00 93.50 239 GLN A CA 1
ATOM 1886 C C . GLN A 1 239 ? -9.646 6.886 15.472 1.00 93.50 239 GLN A C 1
ATOM 1888 O O . GLN A 1 239 ? -9.034 7.226 16.488 1.00 93.50 239 GLN A O 1
ATOM 1893 N N . THR A 1 240 ? -10.223 5.686 15.369 1.00 91.25 240 THR A N 1
ATOM 1894 C CA . THR A 1 240 ? -10.128 4.711 16.464 1.00 91.25 240 THR A CA 1
ATOM 1895 C C . THR A 1 240 ? -8.706 4.185 16.629 1.00 91.25 240 THR A C 1
ATOM 1897 O O . THR A 1 240 ? -8.242 4.031 17.760 1.00 91.25 240 THR A O 1
ATOM 1900 N N . LEU A 1 241 ? -7.971 3.988 15.530 1.00 95.12 241 LEU A N 1
ATOM 1901 C CA . LEU A 1 241 ? -6.562 3.615 15.583 1.00 95.12 241 LEU A CA 1
ATOM 1902 C C . LEU A 1 241 ? -5.747 4.671 16.320 1.00 95.12 241 LEU A C 1
ATOM 1904 O O . LEU A 1 241 ? -4.975 4.306 17.196 1.00 95.12 241 LEU A O 1
ATOM 1908 N N . ARG A 1 242 ? -5.984 5.964 16.070 1.00 96.12 242 ARG A N 1
ATOM 1909 C CA . ARG A 1 242 ? -5.341 7.048 16.824 1.00 96.12 242 ARG A CA 1
ATOM 1910 C C . ARG A 1 242 ? -5.616 6.962 18.324 1.00 96.12 242 ARG A C 1
ATOM 1912 O O . ARG A 1 242 ? -4.698 7.128 19.117 1.00 96.12 242 ARG A O 1
ATOM 1919 N N . ILE A 1 243 ? -6.862 6.706 18.730 1.00 92.31 243 ILE A N 1
ATOM 1920 C CA . ILE A 1 243 ? -7.229 6.577 20.153 1.00 92.31 243 ILE A CA 1
ATOM 1921 C C . ILE A 1 243 ? -6.499 5.387 20.793 1.00 92.31 243 ILE A C 1
ATOM 1923 O O . ILE A 1 243 ? -5.933 5.521 21.884 1.00 92.31 243 ILE A O 1
ATOM 1927 N N . ALA A 1 244 ? -6.490 4.237 20.114 1.00 90.12 244 ALA A N 1
ATOM 1928 C CA . ALA A 1 244 ? -5.813 3.029 20.576 1.00 90.12 244 ALA A CA 1
ATOM 1929 C C . ALA A 1 244 ? -4.288 3.220 20.651 1.00 90.12 244 ALA A C 1
ATOM 1931 O O . ALA A 1 244 ? -3.667 2.872 21.656 1.00 90.12 244 ALA A O 1
ATOM 1932 N N . GLU A 1 245 ? -3.698 3.824 19.620 1.00 94.38 245 GLU A N 1
ATOM 1933 C CA . GLU A 1 245 ? -2.271 4.127 19.525 1.00 94.38 245 GLU A CA 1
ATOM 1934 C C . GLU A 1 245 ? -1.843 5.094 20.635 1.00 94.38 245 GLU A C 1
ATOM 1936 O O . GLU A 1 245 ? -0.959 4.762 21.423 1.00 94.38 245 GLU A O 1
ATOM 1941 N N . MET A 1 246 ? -2.545 6.223 20.795 1.00 92.69 246 MET A N 1
ATOM 1942 C CA . MET A 1 246 ? -2.283 7.209 21.852 1.00 92.69 246 MET A CA 1
ATOM 1943 C C . MET A 1 246 ? -2.320 6.590 23.245 1.00 92.69 246 MET A C 1
ATOM 1945 O O . MET A 1 246 ? -1.445 6.858 24.066 1.00 92.69 246 MET A O 1
ATOM 1949 N N . SER A 1 247 ? -3.316 5.742 23.505 1.00 90.06 247 SER A N 1
ATOM 1950 C CA . SER A 1 247 ? -3.479 5.084 24.803 1.00 90.06 247 SER A CA 1
ATOM 1951 C C . SER A 1 247 ? -2.351 4.094 25.103 1.00 90.06 247 SER A C 1
ATOM 1953 O O . SER A 1 247 ? -2.030 3.865 26.267 1.00 90.06 247 SER A O 1
ATOM 1955 N N . LYS A 1 248 ? -1.755 3.495 24.065 1.00 86.50 248 LYS A N 1
ATOM 1956 C CA . LYS A 1 248 ? -0.744 2.442 24.199 1.00 86.50 248 LYS A CA 1
ATOM 1957 C C . LYS A 1 248 ? 0.691 2.960 24.153 1.00 86.50 248 LYS A C 1
ATOM 1959 O O . LYS A 1 248 ? 1.536 2.458 24.889 1.00 86.50 248 LYS A O 1
ATOM 1964 N N . THR A 1 249 ? 0.978 3.918 23.279 1.00 87.44 249 THR A N 1
ATOM 1965 C CA . THR A 1 249 ? 2.346 4.358 22.961 1.00 87.44 249 THR A CA 1
ATOM 1966 C C . THR A 1 249 ? 2.579 5.841 23.237 1.00 87.44 249 THR A C 1
ATOM 1968 O O . THR A 1 249 ? 3.729 6.268 23.295 1.00 87.44 249 THR A O 1
ATOM 1971 N N . GLY A 1 250 ? 1.518 6.642 23.391 1.00 90.44 250 GLY A N 1
ATOM 1972 C CA . GLY A 1 250 ? 1.629 8.101 23.451 1.00 90.44 250 GLY A CA 1
ATOM 1973 C C . GLY A 1 250 ? 2.072 8.751 22.130 1.00 90.44 250 GLY A C 1
ATOM 1974 O O . GLY A 1 250 ? 2.411 9.931 22.131 1.00 90.44 250 GLY A O 1
ATOM 1975 N N . SER A 1 251 ? 2.054 8.016 21.008 1.00 92.06 251 SER A N 1
ATOM 1976 C CA . SER A 1 251 ? 2.370 8.500 19.652 1.00 92.06 251 SER A CA 1
ATOM 1977 C C . SER A 1 251 ? 1.194 8.287 18.693 1.00 92.06 251 SER A C 1
ATOM 1979 O O . SER A 1 251 ? 0.394 7.384 18.910 1.00 92.06 251 SER A O 1
ATOM 1981 N N . ASP A 1 252 ? 1.029 9.160 17.691 1.00 94.06 252 ASP A N 1
ATOM 1982 C CA . ASP A 1 252 ? -0.016 9.074 16.656 1.00 94.06 252 ASP A CA 1
ATOM 1983 C C . ASP A 1 252 ? 0.562 8.769 15.261 1.00 94.06 252 ASP A C 1
ATOM 1985 O O . ASP A 1 252 ? -0.087 8.984 14.233 1.00 94.06 252 ASP A O 1
ATOM 1989 N N . LYS A 1 253 ? 1.791 8.248 15.219 1.00 95.12 253 LYS A N 1
ATOM 1990 C CA . LYS A 1 253 ? 2.557 7.975 14.000 1.00 95.12 253 LYS A CA 1
ATOM 1991 C C . LYS A 1 253 ? 1.848 6.994 13.065 1.00 95.12 253 LYS A C 1
ATOM 1993 O O . LYS A 1 253 ? 1.752 7.270 11.869 1.00 95.12 253 LYS A O 1
ATOM 1998 N N . LEU A 1 254 ? 1.357 5.865 13.579 1.00 96.44 254 LEU A N 1
ATOM 1999 C CA . LEU A 1 254 ? 0.650 4.851 12.793 1.00 96.44 254 LEU A CA 1
ATOM 2000 C C . LEU A 1 254 ? -0.649 5.422 12.231 1.00 96.44 254 LEU A C 1
ATOM 2002 O O . LEU A 1 254 ? -0.954 5.205 11.060 1.00 96.44 254 LEU A O 1
ATOM 2006 N N . SER A 1 255 ? -1.390 6.196 13.025 1.00 97.06 255 SER A N 1
ATOM 2007 C CA . SER A 1 255 ? -2.624 6.829 12.556 1.00 97.06 255 SER A CA 1
ATOM 2008 C C . SER A 1 255 ? -2.382 7.881 11.469 1.00 97.06 255 SER A C 1
ATOM 2010 O O . SER A 1 255 ? -3.121 7.905 10.485 1.00 97.06 255 SER A O 1
ATOM 2012 N N . ILE A 1 256 ? -1.313 8.682 11.569 1.00 96.88 256 ILE A N 1
ATOM 2013 C CA . ILE A 1 256 ? -0.898 9.640 10.529 1.00 96.88 256 ILE A CA 1
ATOM 2014 C C . ILE A 1 256 ? -0.469 8.907 9.247 1.00 96.88 256 ILE A C 1
ATOM 2016 O O . ILE A 1 256 ? -0.852 9.293 8.135 1.00 96.88 256 ILE A O 1
ATOM 2020 N N . LEU A 1 257 ? 0.296 7.820 9.384 1.00 97.50 257 LEU A N 1
ATOM 2021 C CA . LEU A 1 257 ? 0.695 6.985 8.252 1.00 97.50 257 LEU A CA 1
ATOM 2022 C C . LEU A 1 257 ? -0.511 6.342 7.566 1.00 97.50 257 LEU A C 1
ATOM 2024 O O . LEU A 1 257 ? -0.577 6.367 6.335 1.00 97.50 257 LEU A O 1
ATOM 2028 N N . LEU A 1 258 ? -1.468 5.814 8.332 1.00 98.00 258 LEU A N 1
ATOM 2029 C CA . LEU A 1 258 ? -2.678 5.194 7.794 1.00 98.00 258 LEU A CA 1
ATOM 2030 C C . LEU A 1 258 ? -3.582 6.226 7.109 1.00 98.00 258 LEU A C 1
ATOM 2032 O O . LEU A 1 258 ? -4.066 5.979 6.007 1.00 98.00 258 LEU A O 1
ATOM 2036 N N . ALA A 1 259 ? -3.750 7.411 7.704 1.00 96.81 259 ALA A N 1
ATOM 2037 C CA . ALA A 1 259 ? -4.546 8.500 7.133 1.00 96.81 259 ALA A CA 1
ATOM 2038 C C . ALA A 1 259 ? -4.069 8.916 5.729 1.00 96.81 259 ALA A C 1
ATOM 2040 O O . ALA A 1 259 ? -4.874 9.297 4.882 1.00 96.81 259 ALA A O 1
ATOM 2041 N N . SER A 1 260 ? -2.764 8.801 5.469 1.00 95.25 260 SER A N 1
ATOM 2042 C CA . SER A 1 260 ? -2.141 9.100 4.173 1.00 95.25 260 SER A CA 1
ATOM 2043 C C . SER A 1 260 ? -1.869 7.858 3.309 1.00 95.25 260 SER A C 1
ATOM 2045 O O . SER A 1 260 ? -1.278 7.9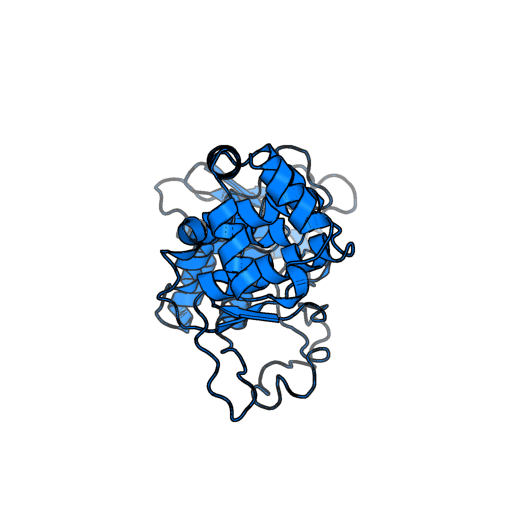70 2.237 1.00 95.25 260 SER A O 1
ATOM 2047 N N . ALA A 1 261 ? -2.288 6.661 3.736 1.00 96.62 261 ALA A N 1
ATOM 2048 C CA . ALA A 1 261 ? -1.871 5.408 3.104 1.00 96.62 261 ALA A CA 1
ATOM 2049 C C . ALA A 1 261 ? -2.465 5.169 1.716 1.00 96.62 261 ALA A C 1
ATOM 2051 O O . ALA A 1 261 ? -1.868 4.436 0.933 1.00 96.62 261 ALA A O 1
ATOM 2052 N N . ARG A 1 262 ? -3.616 5.770 1.387 1.00 94.38 262 ARG A N 1
ATOM 2053 C CA . ARG A 1 262 ? -4.389 5.408 0.187 1.00 94.38 262 ARG A CA 1
ATOM 2054 C C . ARG A 1 262 ? -3.559 5.448 -1.096 1.00 94.38 262 ARG A C 1
ATOM 2056 O O . ARG A 1 262 ? -3.561 4.485 -1.856 1.00 94.38 262 ARG A O 1
ATOM 2063 N N . GLU A 1 263 ? -2.857 6.548 -1.348 1.00 94.88 263 GLU A N 1
ATOM 2064 C CA . GLU A 1 263 ? -2.088 6.699 -2.587 1.00 94.88 263 GLU A CA 1
ATOM 2065 C C . GLU A 1 263 ? -0.886 5.752 -2.634 1.00 94.88 263 GLU A C 1
ATOM 2067 O O . GLU A 1 263 ? -0.661 5.099 -3.654 1.00 94.88 263 GLU A O 1
ATOM 2072 N N . ARG A 1 264 ? -0.169 5.608 -1.509 1.00 95.88 264 ARG A N 1
ATOM 2073 C CA . ARG A 1 264 ? 0.944 4.656 -1.383 1.00 95.88 264 ARG A CA 1
ATOM 2074 C C . ARG A 1 264 ? 0.482 3.221 -1.609 1.00 95.88 264 ARG A C 1
ATOM 2076 O O . ARG A 1 264 ? 1.134 2.479 -2.333 1.00 95.88 264 ARG A O 1
ATOM 2083 N N . GLN A 1 265 ? -0.651 2.847 -1.020 1.00 96.56 265 GLN A N 1
ATOM 2084 C CA . GLN A 1 265 ? -1.219 1.513 -1.136 1.00 96.56 265 GLN A CA 1
ATOM 2085 C C . GLN A 1 265 ? -1.624 1.211 -2.579 1.00 96.56 265 GLN A C 1
ATOM 2087 O O . GLN A 1 265 ? -1.283 0.139 -3.070 1.00 96.56 265 GLN A O 1
ATOM 2092 N N . ILE A 1 266 ? -2.277 2.141 -3.288 1.00 96.56 266 ILE A N 1
ATOM 2093 C CA . ILE A 1 266 ? -2.605 1.971 -4.716 1.00 96.56 266 ILE A CA 1
ATOM 2094 C C . ILE A 1 266 ? -1.326 1.753 -5.531 1.00 96.56 266 ILE A C 1
ATOM 2096 O O . ILE A 1 266 ? -1.235 0.775 -6.273 1.00 96.56 266 ILE A O 1
ATOM 2100 N N . PHE A 1 267 ? -0.324 2.619 -5.358 1.00 97.62 267 PHE A N 1
ATOM 2101 C CA . PHE A 1 267 ? 0.938 2.530 -6.089 1.00 97.62 267 PHE A CA 1
ATOM 2102 C C . PHE A 1 267 ? 1.681 1.215 -5.815 1.00 97.62 267 PHE A C 1
ATOM 2104 O O . PHE A 1 267 ? 2.037 0.502 -6.751 1.00 97.62 267 PHE A O 1
ATOM 2111 N N . GLN A 1 268 ? 1.855 0.849 -4.541 1.00 95.94 268 GLN A N 1
ATOM 2112 C CA . GLN A 1 268 ? 2.501 -0.401 -4.130 1.00 95.94 268 GLN A CA 1
ATOM 2113 C C . GLN A 1 268 ? 1.755 -1.628 -4.670 1.00 95.94 268 GLN A C 1
ATOM 2115 O O . GLN A 1 268 ? 2.373 -2.587 -5.136 1.00 95.94 268 GLN A O 1
ATOM 2120 N N . SER A 1 269 ? 0.424 -1.597 -4.646 1.00 95.31 269 SER A N 1
ATOM 2121 C CA . SER A 1 269 ? -0.419 -2.699 -5.118 1.00 95.31 269 SER A CA 1
ATOM 2122 C C . SER A 1 269 ? -0.376 -2.849 -6.637 1.00 95.31 269 SER A C 1
ATOM 2124 O O . SER A 1 269 ? -0.323 -3.969 -7.144 1.00 95.31 269 SER A O 1
ATOM 2126 N N . ALA A 1 270 ? -0.301 -1.744 -7.383 1.00 97.06 270 ALA A N 1
ATOM 2127 C CA . ALA A 1 270 ? -0.150 -1.760 -8.837 1.00 97.06 270 ALA A CA 1
ATOM 2128 C C . ALA A 1 270 ? 1.155 -2.436 -9.303 1.00 97.06 270 ALA A C 1
ATOM 2130 O O . ALA A 1 270 ? 1.259 -2.857 -10.455 1.00 97.06 270 ALA A O 1
ATOM 2131 N N . ILE A 1 271 ? 2.150 -2.593 -8.423 1.00 95.62 271 ILE A N 1
ATOM 2132 C CA . ILE A 1 271 ? 3.361 -3.366 -8.730 1.00 95.62 271 ILE A CA 1
ATOM 2133 C C . ILE A 1 271 ? 3.044 -4.865 -8.795 1.00 95.62 271 ILE A C 1
ATOM 2135 O O . ILE A 1 271 ? 3.631 -5.570 -9.619 1.00 95.62 271 ILE A O 1
ATOM 2139 N N . ASN A 1 272 ? 2.124 -5.342 -7.945 1.00 90.06 272 ASN A N 1
ATOM 2140 C CA . ASN A 1 272 ? 1.936 -6.764 -7.655 1.00 90.06 272 ASN A CA 1
ATOM 2141 C C . ASN A 1 272 ? 0.603 -7.385 -8.096 1.00 90.06 272 ASN A C 1
ATOM 2143 O O . ASN A 1 272 ? 0.467 -8.606 -8.091 1.00 90.06 272 ASN A O 1
ATOM 2147 N N . PHE A 1 273 ? -0.379 -6.582 -8.494 1.00 91.38 273 PHE A N 1
ATOM 2148 C CA . PHE A 1 273 ? -1.708 -7.076 -8.843 1.00 91.38 273 PHE A CA 1
ATOM 2149 C C . PHE A 1 273 ? -2.086 -6.644 -10.252 1.00 91.38 273 PHE A C 1
ATOM 2151 O O . PHE A 1 273 ? -2.105 -5.458 -10.561 1.00 91.38 273 PHE A O 1
ATOM 2158 N N . ARG A 1 274 ? -2.421 -7.615 -11.109 1.00 93.56 274 ARG A N 1
ATOM 2159 C CA . ARG A 1 274 ? -2.702 -7.389 -12.537 1.00 93.56 274 ARG A CA 1
ATOM 2160 C C . ARG A 1 274 ? -3.788 -6.347 -12.776 1.00 93.56 274 ARG A C 1
ATOM 2162 O O . ARG A 1 274 ? -3.620 -5.472 -13.616 1.00 93.56 274 ARG A O 1
ATOM 2169 N N . ASP A 1 275 ? -4.920 -6.492 -12.103 1.00 94.19 275 ASP A N 1
ATOM 2170 C CA . ASP A 1 275 ? -6.090 -5.679 -12.423 1.00 94.19 275 ASP A CA 1
ATOM 2171 C C . ASP A 1 275 ? -5.982 -4.288 -11.770 1.00 94.19 275 ASP A C 1
ATOM 2173 O O . ASP A 1 275 ? -6.299 -3.295 -12.418 1.00 94.19 275 ASP A O 1
ATOM 2177 N N . ILE A 1 276 ? -5.332 -4.184 -10.602 1.00 95.50 276 ILE A N 1
ATOM 2178 C CA . ILE A 1 276 ? -4.899 -2.897 -10.024 1.00 95.50 276 ILE A CA 1
ATOM 2179 C C . ILE A 1 276 ? -3.880 -2.195 -10.933 1.00 95.50 276 ILE A C 1
ATOM 2181 O O . ILE A 1 276 ? -3.981 -0.994 -11.162 1.00 95.50 276 ILE A O 1
ATOM 2185 N N . HIS A 1 277 ? -2.917 -2.934 -11.494 1.00 97.38 277 HIS A N 1
ATOM 2186 C CA . HIS A 1 277 ? -1.929 -2.392 -12.427 1.00 97.38 277 HIS A CA 1
ATOM 2187 C C . HIS A 1 277 ? -2.597 -1.762 -13.652 1.00 97.38 277 HIS A C 1
ATOM 2189 O O . HIS A 1 277 ? -2.272 -0.634 -14.014 1.00 97.38 277 HIS A O 1
ATOM 2195 N N . LYS A 1 278 ? -3.558 -2.462 -14.270 1.00 96.19 278 LYS A N 1
ATOM 2196 C CA . LYS A 1 278 ? -4.306 -1.945 -15.426 1.00 96.19 278 LYS A CA 1
ATOM 2197 C C . LYS A 1 278 ? -5.048 -0.654 -15.094 1.00 96.19 278 LYS A C 1
ATOM 2199 O O . LYS A 1 278 ? -4.934 0.307 -15.849 1.00 96.19 278 LYS A O 1
ATOM 2204 N N . GLU A 1 279 ? -5.772 -0.629 -13.978 1.00 95.88 279 GLU A N 1
ATOM 2205 C CA . GLU A 1 279 ? -6.513 0.558 -13.542 1.00 95.88 279 GLU A CA 1
ATOM 2206 C C . GLU A 1 279 ? -5.574 1.725 -13.220 1.00 95.88 279 GLU A C 1
ATOM 2208 O O . GLU A 1 279 ? -5.831 2.855 -13.626 1.00 95.88 279 GLU A O 1
ATOM 2213 N N . PHE A 1 280 ? -4.439 1.462 -12.568 1.00 97.25 280 PHE A N 1
ATOM 2214 C CA . PHE A 1 280 ? -3.432 2.481 -12.278 1.00 97.25 280 PHE A CA 1
ATOM 2215 C C . PHE A 1 280 ? -2.828 3.074 -13.560 1.00 97.25 280 PHE A C 1
ATOM 2217 O O . PHE A 1 280 ? -2.830 4.290 -13.742 1.00 97.25 280 PHE A O 1
ATOM 2224 N N . VAL A 1 281 ? -2.372 2.221 -14.482 1.00 96.88 281 VAL A N 1
ATOM 2225 C CA . VAL A 1 281 ? -1.770 2.627 -15.763 1.00 96.88 281 VAL A CA 1
ATOM 2226 C C . VAL A 1 281 ? -2.766 3.350 -16.667 1.00 96.88 281 VAL A C 1
ATOM 2228 O O . VAL A 1 281 ? -2.351 4.187 -17.466 1.00 96.88 281 VAL A O 1
ATOM 2231 N N . ALA A 1 282 ? -4.062 3.041 -16.579 1.00 95.88 282 ALA A N 1
ATOM 2232 C CA . ALA A 1 282 ? -5.102 3.705 -17.359 1.00 95.88 282 ALA A CA 1
ATOM 2233 C C . ALA A 1 282 ? -5.576 5.019 -16.714 1.00 95.88 282 ALA A C 1
ATOM 2235 O O . ALA A 1 282 ? -5.772 6.009 -17.419 1.00 95.88 282 ALA A O 1
ATOM 2236 N N . GLY A 1 283 ? -5.752 5.036 -15.391 1.00 94.12 283 GLY A N 1
ATOM 2237 C CA . GLY A 1 283 ? -6.475 6.087 -14.676 1.00 94.12 283 GLY A CA 1
ATOM 2238 C C . GLY A 1 283 ? -5.623 7.087 -13.892 1.00 94.12 283 GLY A C 1
ATOM 2239 O O . GLY A 1 283 ? -6.105 8.189 -13.629 1.00 94.12 283 GLY A O 1
ATOM 2240 N N . ASP A 1 284 ? -4.379 6.768 -13.511 1.00 96.44 284 ASP A N 1
ATOM 2241 C CA . ASP A 1 284 ? -3.562 7.689 -12.707 1.00 96.44 284 ASP A CA 1
ATOM 2242 C C . ASP A 1 284 ? -2.974 8.815 -13.575 1.00 96.44 284 ASP A C 1
ATOM 2244 O O . ASP A 1 284 ? -2.178 8.599 -14.493 1.00 96.44 284 ASP A O 1
ATOM 2248 N N . GLN A 1 285 ? -3.360 10.057 -13.273 1.00 96.00 285 GLN A N 1
ATOM 2249 C CA . GLN A 1 285 ? -2.930 11.232 -14.031 1.00 96.00 285 GLN A CA 1
ATOM 2250 C C . GLN A 1 285 ? -1.410 11.441 -13.981 1.00 96.00 285 GLN A C 1
ATOM 2252 O O . GLN A 1 285 ? -0.823 11.857 -14.981 1.00 96.00 285 GLN A O 1
ATOM 2257 N N . ARG A 1 286 ? -0.761 11.152 -12.845 1.00 95.62 286 ARG A N 1
ATOM 2258 C CA . ARG A 1 286 ? 0.693 11.319 -12.692 1.00 95.62 286 ARG A CA 1
ATOM 2259 C C . ARG A 1 286 ? 1.420 10.300 -13.557 1.00 95.62 286 ARG A C 1
ATOM 2261 O O . ARG A 1 286 ? 2.381 10.663 -14.229 1.00 95.62 286 ARG A O 1
ATOM 2268 N N . PHE A 1 287 ? 0.909 9.071 -13.624 1.00 97.44 287 PHE A N 1
ATOM 2269 C CA . PHE A 1 287 ? 1.420 8.057 -14.540 1.00 97.44 287 PHE A CA 1
ATOM 2270 C C . PHE A 1 287 ? 1.290 8.504 -16.003 1.00 97.44 287 PHE A C 1
ATOM 2272 O O . PHE A 1 287 ? 2.258 8.416 -16.757 1.00 97.44 287 PHE A O 1
ATOM 2279 N N . GLN A 1 288 ? 0.140 9.056 -16.414 1.00 97.38 288 GLN A N 1
ATOM 2280 C CA . GLN A 1 288 ? -0.038 9.556 -17.789 1.00 97.38 288 GLN A CA 1
ATOM 2281 C C . GLN A 1 288 ? 0.915 10.698 -18.152 1.00 97.38 288 GLN A C 1
ATOM 2283 O O . GLN A 1 288 ? 1.294 10.838 -19.318 1.00 97.38 288 GLN A O 1
ATOM 2288 N N . VAL A 1 289 ? 1.276 11.538 -17.180 1.00 96.25 289 VAL A N 1
ATOM 2289 C CA . VAL A 1 289 ? 2.275 12.596 -17.366 1.00 96.25 289 VAL A CA 1
ATOM 2290 C C . VAL A 1 289 ? 3.666 11.978 -17.495 1.00 96.25 289 VAL A C 1
ATOM 2292 O O . VAL A 1 289 ? 4.306 12.167 -18.528 1.00 96.25 289 VAL A O 1
ATOM 2295 N N . ALA A 1 290 ? 4.083 11.166 -16.522 1.00 96.00 290 ALA A N 1
ATOM 2296 C CA . ALA A 1 290 ? 5.408 10.547 -16.490 1.00 96.00 290 ALA A CA 1
ATOM 2297 C C . ALA A 1 290 ? 5.670 9.630 -17.700 1.00 96.00 290 ALA A C 1
ATOM 2299 O O . ALA A 1 290 ? 6.777 9.583 -18.226 1.00 96.00 290 ALA A O 1
ATOM 2300 N N . ARG A 1 291 ? 4.645 8.948 -18.232 1.00 94.94 291 ARG A N 1
ATOM 2301 C CA . ARG A 1 291 ? 4.775 8.065 -19.408 1.00 94.94 291 ARG A CA 1
ATOM 2302 C C . ARG A 1 291 ? 5.214 8.789 -20.687 1.00 94.94 291 ARG A C 1
ATOM 2304 O O . ARG A 1 291 ? 5.723 8.140 -21.608 1.00 94.94 291 ARG A O 1
ATOM 2311 N N . LYS A 1 292 ? 4.984 10.103 -20.766 1.00 94.00 292 LYS A N 1
ATOM 2312 C CA . LYS A 1 292 ? 5.381 10.947 -21.905 1.00 94.00 292 LYS A CA 1
ATOM 2313 C C . LYS A 1 292 ? 6.836 11.404 -21.821 1.00 94.00 292 LYS A C 1
ATOM 2315 O O . LYS A 1 292 ? 7.351 11.912 -22.812 1.00 94.00 292 LYS A O 1
ATOM 2320 N N . GLU A 1 293 ? 7.472 11.256 -20.664 1.00 92.81 293 GLU A N 1
ATOM 2321 C CA . GLU A 1 293 ? 8.866 11.633 -20.464 1.00 92.81 293 GLU A CA 1
ATOM 2322 C C . GLU A 1 293 ? 9.823 10.598 -21.075 1.00 92.81 293 GLU A C 1
ATOM 2324 O O . GLU A 1 293 ? 9.455 9.460 -21.389 1.00 92.81 293 GLU A O 1
ATOM 2329 N N . ASP A 1 294 ? 11.076 11.011 -21.258 1.00 92.00 294 ASP A N 1
ATOM 2330 C CA . ASP A 1 294 ? 12.140 10.133 -21.728 1.00 92.00 294 ASP A CA 1
ATOM 2331 C C . ASP A 1 294 ? 12.567 9.172 -20.612 1.00 92.00 294 ASP A C 1
ATOM 2333 O O . ASP A 1 294 ? 13.148 9.587 -19.613 1.00 92.00 294 ASP A O 1
ATOM 2337 N N . MET A 1 295 ? 12.291 7.879 -20.793 1.00 94.06 295 MET A N 1
ATOM 2338 C CA . MET A 1 295 ? 12.609 6.831 -19.814 1.00 94.06 295 MET A CA 1
ATOM 2339 C C . MET A 1 295 ? 14.013 6.236 -19.988 1.00 94.06 295 MET A C 1
ATOM 2341 O O . MET A 1 295 ? 14.382 5.327 -19.242 1.00 94.06 295 MET A O 1
ATOM 2345 N N . ARG A 1 296 ? 14.822 6.721 -20.942 1.00 93.44 296 ARG A N 1
ATOM 2346 C CA . ARG A 1 296 ? 16.213 6.263 -21.106 1.00 93.44 296 ARG A CA 1
ATOM 2347 C C . ARG A 1 296 ? 17.051 6.427 -19.831 1.00 93.44 296 ARG A C 1
ATOM 2349 O O . ARG A 1 296 ? 17.756 5.474 -19.505 1.00 93.44 296 ARG A O 1
ATOM 2356 N N . PRO A 1 297 ? 16.970 7.539 -19.069 1.00 94.75 297 PRO A N 1
ATOM 2357 C CA . PRO A 1 297 ? 17.712 7.672 -17.815 1.00 94.75 297 PRO A CA 1
ATOM 2358 C C . PRO A 1 297 ? 17.342 6.595 -16.787 1.00 94.75 297 PRO A C 1
ATOM 2360 O O . PRO A 1 297 ? 18.230 6.017 -16.162 1.00 94.75 297 PRO A O 1
ATOM 2363 N N . GLU A 1 298 ? 16.052 6.270 -16.656 1.00 96.25 298 GLU A N 1
ATOM 2364 C CA . GLU A 1 298 ? 15.577 5.221 -15.746 1.00 96.25 298 GLU A CA 1
ATOM 2365 C C . GLU A 1 298 ? 16.044 3.829 -16.175 1.00 96.25 298 GLU A C 1
ATOM 2367 O O . GLU A 1 298 ? 16.490 3.036 -15.342 1.00 96.25 298 GLU A O 1
ATOM 2372 N N . LEU A 1 299 ? 15.985 3.538 -17.479 1.00 96.56 299 LEU A N 1
ATOM 2373 C CA . LEU A 1 299 ? 16.469 2.274 -18.027 1.00 96.56 299 LEU A CA 1
ATOM 2374 C C . LEU A 1 299 ? 17.979 2.125 -17.816 1.00 96.56 299 LEU A C 1
ATOM 2376 O O . LEU A 1 299 ? 18.426 1.080 -17.354 1.00 96.56 299 LEU A O 1
ATOM 2380 N N . GLU A 1 300 ? 18.768 3.160 -18.098 1.00 96.31 300 GLU A N 1
ATOM 2381 C CA . GLU A 1 300 ? 20.217 3.122 -17.885 1.00 96.31 300 GLU A CA 1
ATOM 2382 C C . GLU A 1 300 ? 20.566 2.970 -16.401 1.00 96.31 300 GLU A C 1
ATOM 2384 O O . GLU A 1 300 ? 21.387 2.124 -16.046 1.00 96.31 300 GLU A O 1
ATOM 2389 N N . ALA A 1 301 ? 19.888 3.697 -15.508 1.00 96.75 301 ALA A N 1
ATOM 2390 C CA . ALA A 1 301 ? 20.071 3.540 -14.066 1.00 96.75 301 ALA A CA 1
ATOM 2391 C C . ALA A 1 301 ? 19.739 2.114 -13.586 1.00 96.75 301 ALA A C 1
ATOM 2393 O O . ALA A 1 301 ? 20.425 1.576 -12.713 1.00 96.75 301 ALA A O 1
ATOM 2394 N N . PHE A 1 302 ? 18.710 1.480 -14.156 1.00 97.69 302 PHE A N 1
ATOM 2395 C CA . PHE A 1 302 ? 18.391 0.076 -13.899 1.00 97.69 302 PHE A CA 1
ATOM 2396 C C . PHE A 1 302 ? 19.489 -0.868 -14.422 1.00 97.69 302 PHE A C 1
ATOM 2398 O O . PHE A 1 302 ? 19.947 -1.747 -13.692 1.00 97.69 302 PHE A O 1
ATOM 2405 N N . LEU A 1 303 ? 19.961 -0.669 -15.655 1.00 97.00 303 LEU A N 1
ATOM 2406 C CA . LEU A 1 303 ? 20.978 -1.518 -16.288 1.00 97.00 303 LEU A CA 1
ATOM 2407 C C . LEU A 1 303 ? 22.360 -1.395 -15.638 1.00 97.00 303 LEU A C 1
ATOM 2409 O O . LEU A 1 303 ? 23.108 -2.367 -15.631 1.00 97.00 303 LEU A O 1
ATOM 2413 N N . VAL A 1 304 ? 22.693 -0.251 -15.035 1.00 97.12 304 VAL A N 1
ATOM 2414 C CA . VAL A 1 304 ? 23.907 -0.106 -14.212 1.00 97.12 304 VAL A CA 1
ATOM 2415 C C . VAL A 1 304 ? 23.889 -1.075 -13.022 1.00 97.12 304 VAL A C 1
ATOM 2417 O O . VAL A 1 304 ? 24.925 -1.636 -12.670 1.00 97.12 304 VAL A O 1
ATOM 2420 N N . LYS A 1 305 ? 22.717 -1.317 -12.421 1.00 96.19 305 LYS A N 1
ATOM 2421 C CA . LYS A 1 305 ? 22.538 -2.276 -11.316 1.00 96.19 305 LYS A CA 1
ATOM 2422 C C . LYS A 1 305 ? 22.395 -3.725 -11.804 1.00 96.19 305 LYS A C 1
ATOM 2424 O O . LYS A 1 305 ? 22.697 -4.655 -11.058 1.00 96.19 305 LYS A O 1
ATOM 2429 N N . HIS A 1 306 ? 21.943 -3.912 -13.042 1.00 96.12 306 HIS A N 1
ATOM 2430 C CA . HIS A 1 306 ? 21.671 -5.213 -13.658 1.00 96.12 306 HIS A CA 1
ATOM 2431 C C . HIS A 1 306 ? 22.379 -5.352 -15.018 1.00 96.12 306 HIS A C 1
ATOM 2433 O O . HIS A 1 306 ? 21.714 -5.457 -16.056 1.00 96.12 306 HIS A O 1
ATOM 2439 N N . PRO A 1 307 ? 23.727 -5.332 -15.041 1.00 95.81 307 PRO A N 1
ATOM 2440 C CA . PRO A 1 307 ? 24.495 -5.306 -16.286 1.00 95.81 307 PRO A CA 1
ATOM 2441 C C . PRO A 1 307 ? 24.303 -6.572 -17.132 1.00 95.81 307 PRO A C 1
ATOM 2443 O O . PRO A 1 307 ? 24.426 -6.515 -18.353 1.00 95.81 307 PRO A O 1
ATOM 2446 N N . ASP A 1 308 ? 23.935 -7.692 -16.505 1.00 95.75 308 ASP A N 1
ATOM 2447 C CA . ASP A 1 308 ? 23.613 -8.967 -17.153 1.00 95.75 308 ASP A CA 1
ATOM 2448 C C . ASP A 1 308 ? 22.413 -8.880 -18.110 1.00 95.75 308 ASP A C 1
ATOM 2450 O O . ASP A 1 308 ? 22.294 -9.684 -19.033 1.00 95.75 308 ASP A O 1
ATOM 2454 N N . LEU A 1 309 ? 21.534 -7.892 -17.925 1.00 95.56 309 LEU A N 1
ATOM 2455 C CA . LEU A 1 309 ? 20.326 -7.720 -18.732 1.00 95.56 309 LEU A CA 1
ATOM 2456 C C . LEU A 1 309 ? 20.526 -6.809 -19.950 1.00 95.56 309 LEU A C 1
ATOM 2458 O O . LEU A 1 309 ? 19.628 -6.717 -20.787 1.00 95.56 309 LEU A O 1
ATOM 2462 N N . ARG A 1 310 ? 21.682 -6.146 -20.081 1.00 93.94 310 ARG A N 1
ATOM 2463 C CA . ARG A 1 310 ? 21.929 -5.102 -21.094 1.00 93.94 310 ARG A CA 1
ATOM 2464 C C . ARG A 1 310 ? 21.777 -5.598 -22.533 1.00 93.94 310 ARG A C 1
ATOM 2466 O O . ARG A 1 310 ? 21.306 -4.860 -23.394 1.00 93.94 310 ARG A O 1
ATOM 2473 N N . ASP A 1 311 ? 22.127 -6.857 -22.780 1.00 93.00 311 ASP A N 1
ATOM 2474 C CA . ASP A 1 311 ? 22.072 -7.465 -24.111 1.00 93.00 311 ASP A CA 1
ATOM 2475 C C . ASP A 1 311 ? 20.740 -8.144 -24.451 1.00 93.00 311 ASP A C 1
ATOM 2477 O O . ASP A 1 311 ? 20.585 -8.652 -25.572 1.00 93.00 311 ASP A O 1
ATOM 2481 N N . ALA A 1 312 ? 19.774 -8.136 -23.527 1.00 94.31 312 ALA A N 1
ATOM 2482 C CA . ALA A 1 312 ? 18.470 -8.751 -23.729 1.00 94.31 312 ALA A CA 1
ATOM 2483 C C . ALA A 1 312 ? 17.726 -8.125 -24.923 1.00 94.31 312 ALA A C 1
ATOM 2485 O O . ALA A 1 312 ? 17.758 -6.911 -25.141 1.00 94.31 312 ALA A O 1
ATOM 2486 N N . CYS A 1 313 ? 17.014 -8.960 -25.688 1.00 91.62 313 CYS A N 1
ATOM 2487 C CA . CYS A 1 313 ? 16.253 -8.508 -26.860 1.00 91.62 313 CYS A CA 1
ATOM 2488 C C . CYS A 1 313 ? 15.225 -7.431 -26.489 1.00 91.62 313 CYS A C 1
ATOM 2490 O O . CYS A 1 313 ? 15.119 -6.426 -27.184 1.00 91.62 313 CYS A O 1
ATOM 2492 N N . GLU A 1 314 ? 14.536 -7.609 -25.359 1.00 91.19 314 GLU A N 1
ATOM 2493 C CA . GLU A 1 314 ? 13.572 -6.644 -24.824 1.00 91.19 314 GLU A CA 1
ATOM 2494 C C . GLU A 1 314 ? 14.205 -5.260 -24.605 1.00 91.19 314 GLU A C 1
ATOM 2496 O O . GLU A 1 314 ? 13.655 -4.250 -25.032 1.00 91.19 314 GLU A O 1
ATOM 2501 N N . VAL A 1 315 ? 15.403 -5.199 -24.015 1.00 92.50 315 VAL A N 1
ATOM 2502 C CA . VAL A 1 315 ? 16.114 -3.932 -23.773 1.00 92.50 3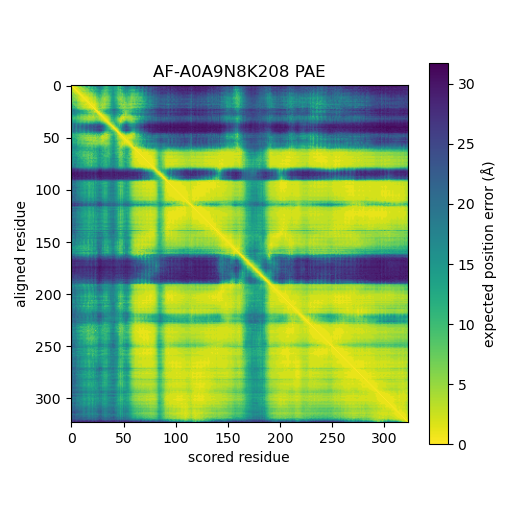15 VAL A CA 1
ATOM 2503 C C . VAL A 1 315 ? 16.437 -3.232 -25.092 1.00 92.50 315 VAL A C 1
ATOM 2505 O O . VAL A 1 315 ? 16.179 -2.038 -25.233 1.00 92.50 315 VAL A O 1
ATOM 2508 N N . LYS A 1 316 ? 16.924 -3.977 -26.091 1.00 91.62 316 LYS A N 1
ATOM 2509 C CA . LYS A 1 316 ? 17.227 -3.438 -27.428 1.00 91.62 316 LYS A CA 1
ATOM 2510 C C . LYS A 1 316 ? 15.978 -2.885 -28.120 1.00 91.62 316 LYS A C 1
ATOM 2512 O O . LYS A 1 316 ? 16.038 -1.800 -28.694 1.00 91.62 316 LYS A O 1
ATOM 2517 N N . LEU A 1 317 ? 14.850 -3.596 -28.033 1.00 89.88 317 LEU A N 1
ATOM 2518 C CA . LEU A 1 317 ? 13.563 -3.151 -28.579 1.00 89.88 317 LEU A CA 1
ATOM 2519 C C . LEU A 1 317 ? 13.081 -1.863 -27.908 1.00 89.88 317 LEU A C 1
ATOM 2521 O O . LEU A 1 317 ? 12.684 -0.919 -28.590 1.00 89.88 317 LEU A O 1
ATOM 2525 N N . ILE A 1 318 ? 13.163 -1.799 -26.578 1.00 88.38 318 ILE A N 1
ATOM 2526 C CA . ILE A 1 318 ? 12.764 -0.618 -25.811 1.00 88.38 318 ILE A CA 1
ATOM 2527 C C . ILE A 1 318 ? 13.635 0.581 -26.185 1.00 88.38 318 ILE A C 1
ATOM 2529 O O . ILE A 1 318 ? 13.086 1.628 -26.523 1.00 88.38 318 ILE A O 1
ATOM 2533 N N . MET A 1 319 ? 14.963 0.425 -26.195 1.00 87.50 319 MET A N 1
ATOM 2534 C CA . MET A 1 319 ? 15.890 1.498 -26.571 1.00 87.50 319 MET A CA 1
ATOM 2535 C C . MET A 1 319 ? 15.639 2.010 -27.994 1.00 87.50 319 MET A C 1
ATOM 2537 O O . MET A 1 319 ? 15.692 3.217 -28.216 1.00 87.50 319 MET A O 1
ATOM 2541 N N . ALA A 1 320 ? 15.326 1.121 -28.941 1.00 86.75 320 ALA A N 1
ATOM 2542 C CA . ALA A 1 320 ? 14.974 1.505 -30.308 1.00 86.75 320 ALA A CA 1
ATOM 2543 C C . ALA A 1 320 ? 13.631 2.255 -30.384 1.00 86.75 320 ALA A C 1
ATOM 2545 O O . ALA A 1 320 ? 13.493 3.184 -31.169 1.00 86.75 320 ALA A O 1
ATOM 2546 N N . SER A 1 321 ? 12.653 1.890 -29.547 1.00 83.56 321 SER A N 1
ATOM 2547 C CA . SER A 1 321 ? 11.329 2.537 -29.495 1.00 83.56 321 SER A CA 1
ATOM 2548 C C . SER A 1 321 ? 11.301 3.901 -28.786 1.00 83.56 321 SER A C 1
ATOM 2550 O O . SER A 1 321 ? 10.259 4.555 -28.754 1.00 83.56 321 SER A O 1
ATOM 2552 N N . MET A 1 322 ? 12.412 4.298 -28.158 1.00 76.06 322 MET A N 1
ATOM 2553 C CA . MET A 1 322 ? 12.575 5.574 -27.446 1.00 76.06 322 MET A CA 1
ATOM 2554 C C . MET A 1 322 ? 13.341 6.627 -28.271 1.00 76.06 322 MET A C 1
ATOM 2556 O O . MET A 1 322 ? 13.680 7.680 -27.730 1.00 76.06 322 MET A O 1
ATOM 2560 N N . GLN A 1 323 ? 13.641 6.335 -29.542 1.00 56.75 323 GLN A N 1
ATOM 2561 C CA . GLN A 1 323 ? 14.212 7.273 -30.521 1.00 56.75 323 GLN A CA 1
ATOM 2562 C C . GLN A 1 323 ? 13.118 8.090 -31.209 1.00 56.75 323 GLN A C 1
ATOM 2564 O O . GLN A 1 323 ? 13.379 9.286 -31.459 1.00 56.75 323 GLN A O 1
#

Mean predicted aligned error: 11.16 Å

Radius of gyration: 22.91 Å; Cα contacts (8 Å, |Δi|>4): 446; chains: 1; bounding box: 62×42×57 Å

InterPro domains:
  IPR011009 Protein kinase-like domain superfamily [SSF56112] (89-198)

Foldseek 3Di:
DVVVVVVVVVVVLCVPQLVLLCVLDPAPADWDWAFDPPPPDDDDDGWIWTQHRVRDIDTSLLLQQLLLVLLVVLVQLPAFDCPQVPDDPPLQFQLNVLLVLLLVQLVCQLVVNHDADHNLLSLLLNVCSCVLRVVGRVQSTKGKALQQQEPVQWFAFSSRHQDAADPPPDPPSGDPDCVPGDPPDDPGHIYRDDSVRMDMDGSLQRLEDRLLQLPQQQRDHPPDDPPDHSVVSLSSSLVSSQVSNCVPPVDSVSSVSHVPNNVVVLSSVLSPDRRSVVCCCVPPPSSVVSSPDQSVVSLVVSCVVVVVSCPRPSNVVVVVVSD

Organism: NCBI:txid2773714

pLDDT: mean 78.38, std 19.71, range [32.25, 98.31]

Secondary structure (DSSP, 8-state):
-HHHHHHHHHHHHHHHHHHHHHHHS--SSPPEEEE-TT--SS-----EEEEPTTS-EEEHHHHHHHHHHHHHHHHHHTSB----TTS------HHHHHHHHHHHHHHHHHTT---SS-HHHHHHHHHTHHHHHTTTTT---EEEE-S---GGGB---TTS-------TTS-TTT-TT-TT----S-TT---B--GGG-EEEEHHHH----GGG---TT---TTPPTT---HHHHHHHHHHHHHHHHHHHS--HHHHHHHTHHHHHHHHHHHH-HHHHHHHHHH-HHHHHHTTS--HHHHHHHHHH-GGGTT-HHHHHHHHHT-